Protein 1Y08 (pdb70)

CATH classification: 3.90.70.10

Radius of gyration: 18.35 Å; Cα contacts (8 Å, |Δi|>4): 628; chains: 1; bounding box: 38×42×57 Å

InterPro domains:
  IPR015117 Ig protease IdeS [PF09028] (48-335)
  IPR038765 Papain-like cysteine peptidase superfamily [SSF54001] (49-337)

Sequence (286 aa):
TSVWTKGVTPPANFTQGEDVFHAPYVANQGWYDITKTFNGKDDLLSGAATAGNMLHWWFDQNKDQIKRYLEEHPEKQKINFNGEQMFDVKEAIDTKNHQLDSKLFEYFKEKAFPYLKHLGVFPDHVIDMFINGYRLSLTNHGPTPVKEGSKDPRGGIFDAVFTRGDQSKLLTSRHDFKEKNLKEISDLIKKELTEGKALGLSHTYRINHVINLWGADFDSNGNLKAIYVTDSDSNASIGMKKYFVGVNSAGKVAISAKEIKEDNIGAQVLGLFTLSTGQDSWNQTN

Secondary structure (DSSP, 8-state):
-EEE-TT-PPPS--EE-SS-EEE---TTSS---------SSSTT-HHHHHHHHHHHHHHHHTHHHHHHHHHH-GGGSEEEETTEEEEEHHHHHHTTT-TTT-HHHHHIIIIISTT-------HHHHHHHHHH-----TT--SPPP-S--PPPTT--TTTTTS-SS-GGG--EEEEE-TT--HHHHHHHHHHHHHTT-EEEEEE-----EEEEEEEEEE-TTS-EEEEEEE-TTS-TTT-EEEEEEEE-TTS-EEEESS--BTTB--EEEEEEEEE---TTS--TT-

Foldseek 3Di:
DKFFFPQAADAPQWDQDPFFTFHADDPPRLWAFAADPPPLQCVAAQQQSQLLRQVLSLCVLCVPLVVVLCVVVVVLQFQADPNHTLAGVVQQNVQSRDRYPRRSVVSVRPPNRGPCVVQYDHNLLNNCCAAAQQARDSPDPDHRDQCADDGNSSHRSNNVFLYGNDPLSRFKDKFWPVVPAQQVVLVVVNVQRVVNKWKKWWWFPNGIGIWTFGMFDADPVSGTQWTWIHTNHDDSRGHIGIWGWDQEPVRATAIGSDDHYPVHPHIHITMMMIGHNCVVRSDPVD

B-factor: mean 20.45, std 8.89, range [7.68, 55.17]

Structure (mmCIF, N/CA/C/O backbone):
data_1Y08
#
_entry.id   1Y08
#
_cell.length_a   63.371
_cell.length_b   86.829
_cell.length_c   57.664
_cell.angle_alpha   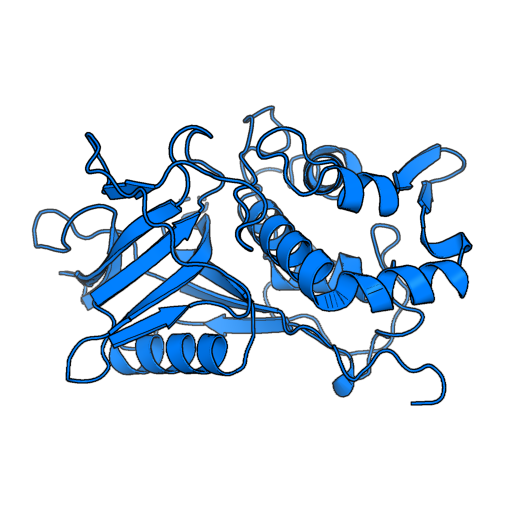90.00
_cell.angle_beta   90.00
_cell.angle_gamma   90.00
#
_symmetry.space_group_name_H-M   'P 21 21 2'
#
loop_
_entity.id
_entity.type
_entity.pdbx_description
1 polymer 'hypothetical protein SPy0861'
2 non-polymer 'SULFATE ION'
3 water water
#
loop_
_atom_site.group_PDB
_atom_site.id
_atom_site.type_symbol
_atom_site.label_atom_id
_atom_site.label_alt_id
_atom_site.label_comp_id
_atom_site.label_asym_id
_atom_site.label_entity_id
_atom_site.label_seq_id
_atom_site.pdbx_PDB_ins_code
_atom_site.Cartn_x
_atom_site.Cartn_y
_atom_site.Cartn_z
_atom_site.occupancy
_atom_site.B_iso_or_equiv
_atom_site.auth_seq_id
_atom_site.auth_comp_id
_atom_site.auth_asym_id
_atom_site.auth_atom_id
_atom_site.pdbx_PDB_model_num
ATOM 1 N N . THR A 1 33 ? 9.227 38.357 35.073 1.00 30.82 49 THR A N 1
ATOM 2 C CA . THR A 1 33 ? 9.165 37.918 36.496 1.00 28.64 49 THR A CA 1
ATOM 3 C C . THR A 1 33 ? 10.292 36.934 36.781 1.00 29.37 49 THR A C 1
ATOM 4 O O . THR A 1 33 ? 10.710 36.183 35.900 1.00 28.90 49 THR A O 1
ATOM 8 N N . SER A 1 34 ? 10.771 36.922 38.084 1.00 28.75 50 SER A N 1
ATOM 9 C CA . SER A 1 34 ? 11.873 36.040 38.447 1.00 27.44 50 SER A CA 1
ATOM 10 C C . SER A 1 34 ? 11.579 35.384 39.768 1.00 25.93 50 SER A C 1
ATOM 11 O O . SER A 1 34 ? 10.930 35.971 40.630 1.00 27.06 50 SER A O 1
ATOM 14 N N . VAL A 1 35 ? 12.041 34.151 39.923 1.00 22.88 51 VAL A N 1
ATOM 15 C CA . VAL A 1 35 ? 11.835 33.429 41.162 1.00 19.94 51 VAL A CA 1
ATOM 16 C C . VAL A 1 35 ? 13.157 32.750 41.470 1.00 19.62 51 VAL A C 1
ATOM 17 O O . VAL A 1 35 ? 13.742 32.099 40.607 1.00 16.64 51 VAL A O 1
ATOM 21 N N . TRP A 1 36 ? 13.632 32.921 42.695 1.00 17.47 52 TRP A N 1
ATOM 22 C CA . TRP A 1 36 ? 14.892 32.328 43.100 1.00 16.59 52 TRP A CA 1
ATOM 23 C C . TRP A 1 36 ? 14.718 31.397 44.287 1.00 16.79 52 TRP A C 1
ATOM 24 O O . TRP A 1 36 ? 13.819 31.573 45.110 1.00 15.58 52 TRP A O 1
ATOM 35 N N . THR A 1 37 ? 15.580 30.395 44.357 1.00 14.41 53 THR A N 1
ATOM 36 C CA . THR A 1 37 ? 15.540 29.427 45.441 1.00 14.80 53 THR A CA 1
ATOM 37 C C . THR A 1 37 ? 15.622 30.148 46.781 1.00 15.06 53 THR A C 1
ATOM 38 O O . THR A 1 37 ? 16.335 31.137 46.925 1.00 15.02 53 THR A O 1
ATOM 42 N N . LYS A 1 38 ? 14.880 29.638 47.751 1.00 15.81 54 LYS A N 1
ATOM 43 C CA . LYS A 1 38 ? 14.866 30.186 49.099 1.00 17.92 54 LYS A CA 1
ATOM 44 C C . LYS A 1 38 ? 16.295 30.342 49.633 1.00 18.09 54 LYS A C 1
ATOM 45 O O . LYS A 1 38 ? 17.100 29.412 49.560 1.00 15.67 54 LYS A O 1
ATOM 51 N N . GLY A 1 39 ? 16.603 31.525 50.158 1.00 16.80 55 GLY A N 1
ATOM 52 C CA . GLY A 1 39 ? 17.916 31.761 50.726 1.00 18.56 55 GLY A CA 1
ATOM 53 C C . GLY A 1 39 ? 19.043 31.965 49.739 1.00 17.57 55 GLY A C 1
ATOM 54 O O . GLY A 1 39 ? 20.216 31.996 50.117 1.00 17.65 55 GLY A O 1
ATOM 55 N N . VAL A 1 40 ? 18.708 32.096 48.466 1.00 16.59 56 VAL A N 1
ATOM 56 C CA . VAL A 1 40 ? 19.744 32.293 47.478 1.00 15.76 56 VAL A CA 1
ATOM 57 C C . VAL A 1 40 ? 19.708 33.719 46.957 1.00 17.03 56 VAL A C 1
ATOM 58 O O . VAL A 1 40 ? 18.684 34.184 46.467 1.00 18.51 56 VAL A O 1
ATOM 62 N N . THR A 1 41 ? 20.829 34.409 47.063 1.00 1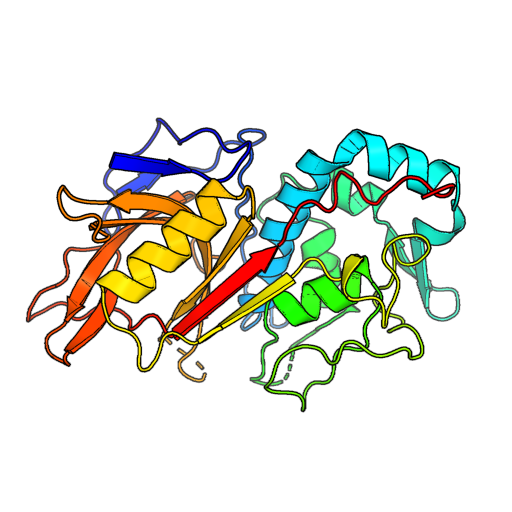9.06 57 THR A N 1
ATOM 63 C CA . THR A 1 41 ? 20.919 35.775 46.563 1.00 20.71 57 THR A CA 1
ATOM 64 C C . THR A 1 41 ? 21.241 35.729 45.069 1.00 20.56 57 THR A C 1
ATOM 65 O O . THR A 1 41 ? 22.178 35.049 44.649 1.00 22.67 57 THR A O 1
ATOM 69 N N . PRO A 1 42 ? 20.459 36.435 44.243 1.00 20.76 58 PRO A N 1
ATOM 70 C CA . PRO A 1 42 ? 20.738 36.428 42.810 1.00 20.29 58 PRO A CA 1
ATOM 71 C C . PRO A 1 42 ? 22.115 37.028 42.556 1.00 20.47 58 PRO A C 1
ATOM 72 O O . PRO A 1 42 ? 22.455 38.065 43.116 1.00 18.35 58 PRO A O 1
ATOM 76 N N . PRO A 1 43 ? 22.947 36.370 41.734 1.00 20.31 59 PRO A N 1
ATOM 77 C CA . PRO A 1 43 ? 24.259 36.978 41.509 1.00 21.50 59 PRO A CA 1
ATOM 78 C C . PRO A 1 43 ? 24.101 38.333 40.811 1.00 23.67 59 PRO A C 1
ATOM 79 O O . PRO A 1 43 ? 23.150 38.552 40.043 1.00 22.75 59 PRO A O 1
ATOM 83 N N . ALA A 1 44 ? 25.026 39.242 41.100 1.00 24.64 60 ALA A N 1
ATOM 84 C CA . ALA A 1 44 ? 25.004 40.570 40.508 1.00 26.43 60 ALA A CA 1
ATOM 85 C C . ALA A 1 44 ? 26.254 40.781 39.665 1.00 26.34 60 ALA A C 1
ATOM 86 O O . ALA A 1 44 ? 26.500 41.884 39.180 1.00 27.35 60 ALA A O 1
ATOM 88 N N . ASN A 1 45 ? 27.044 39.727 39.488 1.00 24.47 61 ASN A N 1
ATOM 89 C CA . ASN A 1 45 ? 28.272 39.846 38.717 1.00 24.50 61 ASN A CA 1
ATOM 90 C C . ASN A 1 45 ? 28.243 39.071 37.404 1.00 22.74 61 ASN A C 1
ATOM 91 O O . ASN A 1 45 ? 29.243 38.494 37.006 1.00 23.33 61 ASN A O 1
ATOM 96 N N . PHE A 1 46 ? 27.100 39.064 36.723 1.00 23.40 62 PHE A N 1
ATOM 97 C CA . PHE A 1 46 ? 27.013 38.358 35.448 1.00 22.67 62 PHE A CA 1
ATOM 98 C C . PHE A 1 46 ? 27.774 39.104 34.365 1.00 23.63 62 PHE A C 1
ATOM 99 O O . PHE A 1 46 ? 27.793 40.331 34.337 1.00 23.62 62 PHE A O 1
ATOM 107 N N . THR A 1 47 ? 28.384 38.349 33.467 1.00 22.97 63 THR A N 1
ATOM 108 C CA . THR A 1 47 ? 29.130 38.917 32.365 1.00 24.43 63 THR A CA 1
ATOM 109 C C . THR A 1 47 ? 28.999 37.971 31.180 1.00 24.77 63 THR A C 1
ATOM 110 O O . THR A 1 47 ? 28.822 36.759 31.350 1.00 22.70 63 THR A O 1
ATOM 114 N N . GLN A 1 48 ? 29.056 38.523 29.975 1.00 25.24 64 GLN A N 1
ATOM 115 C CA . GLN A 1 48 ? 28.944 37.699 28.786 1.00 26.64 64 GLN A CA 1
ATOM 116 C C . GLN A 1 48 ? 30.303 37.127 28.405 1.00 28.44 64 GLN A C 1
ATOM 117 O O . GLN A 1 48 ? 31.232 37.862 28.074 1.00 27.36 64 GLN A O 1
ATOM 123 N N . GLY A 1 49 ? 30.417 35.806 28.479 1.00 29.97 65 GLY A N 1
ATOM 124 C CA . GLY A 1 49 ? 31.664 35.161 28.118 1.00 31.93 65 GLY A CA 1
ATOM 125 C C . GLY A 1 49 ? 31.649 34.793 26.648 1.00 32.55 65 GLY A C 1
ATOM 126 O O . GLY A 1 49 ? 30.814 35.271 25.885 1.00 33.06 65 GLY A O 1
ATOM 127 N N . GLU A 1 50 ? 32.579 33.942 26.244 1.00 34.21 66 GLU A N 1
ATOM 128 C CA . GLU A 1 50 ? 32.649 33.520 24.858 1.00 34.54 66 GLU A CA 1
ATOM 129 C C . GLU A 1 50 ? 31.504 32.574 24.521 1.00 32.99 66 GLU A C 1
ATOM 130 O O . GLU A 1 50 ? 30.939 32.643 23.431 1.00 33.10 66 GLU A O 1
ATOM 136 N N . ASP A 1 51 ? 31.149 31.702 25.461 1.00 30.52 67 ASP A N 1
ATOM 137 C CA . ASP A 1 51 ? 30.074 30.746 25.219 1.00 27.96 67 ASP A CA 1
ATOM 138 C C . ASP A 1 51 ? 28.820 30.950 26.059 1.00 23.85 67 ASP A C 1
ATOM 139 O O . ASP A 1 51 ? 27.750 30.483 25.681 1.00 22.85 67 ASP A O 1
ATOM 144 N N . VAL A 1 52 ? 28.937 31.640 27.187 1.00 20.91 68 VAL A N 1
ATOM 145 C CA . VAL A 1 52 ? 27.777 31.793 28.059 1.00 20.37 68 VAL A CA 1
ATOM 146 C C . VAL A 1 52 ? 27.783 33.068 28.908 1.00 19.91 68 VAL A C 1
ATOM 147 O O . VAL A 1 52 ? 28.835 33.658 29.164 1.00 20.62 68 VAL A O 1
ATOM 151 N N . PHE A 1 53 ? 26.591 33.507 29.297 1.00 19.43 69 PHE A N 1
ATOM 152 C CA . PHE A 1 53 ? 26.415 34.678 30.157 1.00 18.63 69 PHE A CA 1
ATOM 153 C C . PHE A 1 53 ? 26.513 34.003 31.525 1.00 18.46 69 PHE A C 1
ATOM 154 O O . PHE A 1 53 ? 25.700 33.130 31.841 1.00 17.74 69 PHE A O 1
ATOM 162 N N . HIS A 1 54 ? 27.498 34.389 32.329 1.00 17.28 70 HIS A N 1
ATOM 163 C CA . HIS A 1 54 ? 27.712 33.715 33.609 1.00 17.23 70 HIS A CA 1
ATOM 164 C C . HIS A 1 54 ? 28.206 34.625 34.730 1.00 17.90 70 HIS A C 1
ATOM 165 O O . HIS A 1 54 ? 28.746 35.703 34.477 1.00 17.51 70 HIS A O 1
ATOM 172 N N . ALA A 1 55 ? 28.034 34.162 35.967 1.00 16.73 71 ALA A N 1
ATOM 173 C CA . ALA A 1 55 ? 28.443 34.923 37.143 1.00 16.83 71 ALA A CA 1
ATOM 174 C C . ALA A 1 55 ? 29.406 34.103 37.997 1.00 17.43 71 ALA A C 1
ATOM 175 O O . ALA A 1 55 ? 29.004 33.130 38.636 1.00 16.70 71 ALA A O 1
ATOM 177 N N . PRO A 1 56 ? 30.695 34.478 38.005 1.00 18.11 72 PRO A N 1
ATOM 178 C CA . PRO A 1 56 ? 31.707 33.770 38.787 1.00 16.57 72 PRO A CA 1
ATOM 179 C C . PRO A 1 56 ? 31.230 33.484 40.202 1.00 17.59 72 PRO A C 1
ATOM 180 O O . PRO A 1 56 ? 30.567 34.305 40.847 1.00 14.43 72 PRO A O 1
ATOM 184 N N . TYR A 1 57 ? 31.567 32.295 40.674 1.00 16.13 73 TYR A N 1
ATOM 185 C CA . TYR A 1 57 ? 31.171 31.876 41.995 1.00 15.46 73 TYR A CA 1
ATOM 186 C C . TYR A 1 57 ? 31.647 32.775 43.126 1.00 15.48 73 TYR A C 1
ATOM 187 O O . TYR A 1 57 ? 32.806 33.164 43.171 1.00 14.52 73 TYR A O 1
ATOM 196 N N . VAL A 1 58 ? 30.736 33.088 44.040 1.00 16.34 74 VAL A N 1
ATOM 197 C CA . VAL A 1 58 ? 31.043 33.869 45.233 1.00 19.48 74 VAL A CA 1
ATOM 198 C C . VAL A 1 58 ? 30.401 33.103 46.387 1.00 17.93 74 VAL A C 1
ATOM 199 O O . VAL A 1 58 ? 29.195 32.876 46.394 1.00 19.07 74 VAL A O 1
ATOM 203 N N . ALA A 1 59 ? 31.215 32.696 47.354 1.00 18.39 75 ALA A N 1
ATOM 204 C CA . ALA A 1 59 ? 30.717 31.919 48.481 1.00 18.16 75 ALA A CA 1
ATOM 205 C C . ALA A 1 59 ? 29.787 32.670 49.429 1.00 17.96 75 ALA A C 1
ATOM 206 O O . ALA A 1 59 ? 29.799 33.903 49.503 1.00 17.50 75 ALA A O 1
ATOM 208 N N . ASN A 1 60 ? 28.977 31.899 50.147 1.00 15.55 76 ASN A N 1
ATOM 209 C CA . ASN A 1 60 ? 28.035 32.408 51.131 1.00 17.82 76 ASN A CA 1
ATOM 210 C C . ASN A 1 60 ? 26.885 33.241 50.577 1.00 18.79 76 ASN A C 1
ATOM 211 O O . ASN A 1 60 ? 26.331 34.092 51.274 1.00 18.33 76 ASN A O 1
ATOM 216 N N . GLN A 1 61 ? 26.518 32.979 49.326 1.00 17.05 77 GLN A N 1
ATOM 217 C CA . GLN A 1 61 ? 25.401 33.673 48.695 1.00 18.30 77 GLN A CA 1
ATOM 218 C C . GLN A 1 61 ? 24.195 32.729 48.627 1.00 15.81 77 GLN A C 1
ATOM 219 O O . GLN A 1 61 ? 23.159 33.059 48.044 1.00 16.82 77 GLN A O 1
ATOM 225 N N . GLY A 1 62 ? 24.346 31.546 49.215 1.00 15.32 78 GLY A N 1
ATOM 226 C CA . GLY A 1 62 ? 23.260 30.574 49.243 1.00 12.69 78 GLY A CA 1
ATOM 227 C C . GLY A 1 62 ? 23.308 29.467 48.201 1.00 12.41 78 GLY A C 1
ATOM 228 O O . GLY A 1 62 ? 22.626 28.439 48.343 1.00 11.08 78 GLY A O 1
ATOM 229 N N . TRP A 1 63 ? 24.097 29.664 47.154 1.00 11.62 79 TRP A N 1
ATOM 230 C CA . TRP A 1 63 ? 24.189 28.670 46.096 1.00 11.77 79 TRP A CA 1
ATOM 231 C C . TRP A 1 63 ? 25.546 28.007 46.064 1.00 12.61 79 TRP A C 1
ATOM 232 O O . TRP A 1 63 ? 26.521 28.545 46.601 1.00 11.94 79 TRP A O 1
ATOM 243 N N . TYR A 1 64 ? 25.606 26.850 45.406 1.00 9.61 80 TYR A N 1
ATOM 244 C CA . TYR A 1 64 ? 26.825 26.069 45.364 1.00 10.22 80 TYR A CA 1
ATOM 245 C C . TYR A 1 64 ? 27.200 25.595 43.970 1.00 9.41 80 TYR A C 1
ATOM 246 O O . TYR A 1 64 ? 26.342 25.450 43.106 1.00 8.42 80 TYR A O 1
ATOM 255 N N . ASP A 1 65 ? 28.489 25.331 43.770 1.00 10.63 81 ASP A N 1
ATOM 256 C CA . ASP A 1 65 ? 28.986 24.946 42.453 1.00 11.09 81 ASP A CA 1
ATOM 257 C C . ASP A 1 65 ? 30.038 23.833 42.475 1.00 11.19 81 ASP A C 1
ATOM 258 O O . ASP A 1 65 ? 31.141 24.010 41.954 1.00 11.29 81 ASP A O 1
ATOM 263 N N . ILE A 1 66 ? 29.698 22.701 43.092 1.00 8.59 82 ILE A N 1
ATOM 264 C CA . ILE A 1 66 ? 30.597 21.548 43.115 1.00 9.72 82 ILE A CA 1
ATOM 265 C C . ILE A 1 66 ? 31.042 21.328 41.664 1.00 9.29 82 ILE A C 1
ATOM 266 O O . ILE A 1 66 ? 30.227 21.339 40.728 1.00 10.54 82 ILE A O 1
ATOM 271 N N . THR A 1 67 ? 32.341 21.137 41.498 1.00 10.48 83 THR A N 1
ATOM 272 C CA . THR A 1 67 ? 32.964 20.986 40.185 1.00 10.98 83 THR A CA 1
ATOM 273 C C . THR A 1 67 ? 33.785 19.702 40.065 1.00 11.76 83 THR A C 1
ATOM 274 O O . THR A 1 67 ? 34.648 19.415 40.904 1.00 10.54 83 THR A O 1
ATOM 278 N N . LYS A 1 68 ? 33.513 18.921 39.025 1.00 11.35 84 LY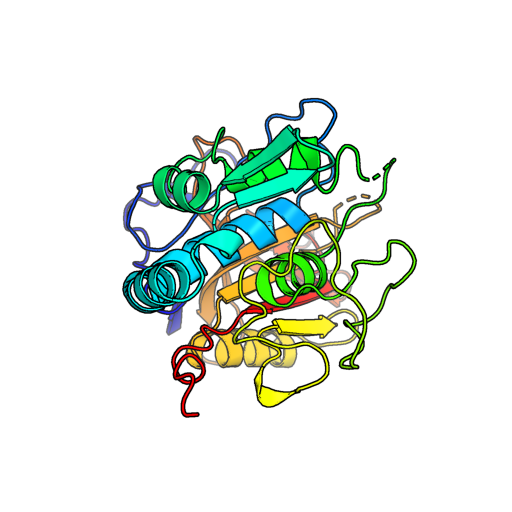S A N 1
ATOM 279 C CA . LYS A 1 68 ? 34.242 17.679 38.809 1.00 11.62 84 LYS A CA 1
ATOM 280 C C . LYS A 1 68 ? 35.708 17.928 38.488 1.00 13.85 84 LYS A C 1
ATOM 281 O O . LYS A 1 68 ? 36.059 18.966 37.925 1.00 12.08 84 LYS A O 1
ATOM 287 N N . THR A 1 69 ? 36.564 16.966 38.824 1.00 12.09 85 THR A N 1
ATOM 288 C CA . THR A 1 69 ? 37.978 17.088 38.478 1.00 13.01 85 THR A CA 1
ATOM 289 C C . THR A 1 69 ? 38.284 16.025 37.418 1.00 15.12 85 THR A C 1
ATOM 290 O O . THR A 1 69 ? 39.416 15.915 36.940 1.00 13.47 85 THR A O 1
ATOM 294 N N . PHE A 1 70 ? 37.259 15.257 37.047 1.00 14.13 86 PHE A N 1
ATOM 295 C CA . PHE A 1 70 ? 37.405 14.187 36.056 1.00 15.69 86 PHE A CA 1
ATOM 296 C C . PHE A 1 70 ? 38.617 13.324 36.400 1.00 15.93 86 PHE A C 1
ATOM 297 O O . PHE A 1 70 ? 39.508 13.108 35.576 1.00 14.25 86 PHE A O 1
ATOM 305 N N . ASN A 1 71 ? 38.623 12.836 37.636 1.00 15.76 87 ASN A N 1
ATOM 306 C CA . ASN A 1 71 ? 39.710 12.021 38.159 1.00 16.97 87 ASN A CA 1
ATOM 307 C C . ASN A 1 71 ? 39.470 10.536 37.978 1.00 16.49 87 ASN A C 1
ATOM 308 O O . ASN A 1 71 ? 40.106 9.714 38.641 1.00 15.47 87 ASN A O 1
ATOM 313 N N . GLY A 1 72 ? 38.560 10.196 37.070 1.00 17.22 88 GLY A N 1
ATOM 314 C CA . GLY A 1 72 ? 38.259 8.798 36.820 1.00 18.19 88 GLY A CA 1
ATOM 315 C C . GLY A 1 72 ? 37.078 8.319 37.649 1.00 19.07 88 GLY A C 1
ATOM 316 O O . GLY A 1 72 ? 36.318 7.450 37.221 1.00 20.86 88 GLY A O 1
ATOM 317 N N . LYS A 1 73 ? 36.916 8.878 38.843 1.00 17.30 89 LYS A N 1
ATOM 318 C CA . LYS A 1 73 ? 35.808 8.474 39.704 1.00 15.75 89 LYS A CA 1
ATOM 319 C C . LYS A 1 73 ? 34.573 9.385 39.603 1.00 13.95 89 LYS A C 1
ATOM 320 O O . LYS A 1 73 ? 33.437 8.910 39.661 1.00 14.87 89 LYS A O 1
ATOM 326 N N . ASP A 1 74 ? 34.771 10.684 39.426 1.00 11.29 90 ASP A N 1
ATOM 327 C CA . ASP A 1 74 ? 33.612 11.582 39.343 1.00 12.03 90 ASP A CA 1
ATOM 328 C C . ASP A 1 74 ? 33.169 11.949 37.930 1.00 11.86 90 ASP A C 1
ATOM 329 O O . ASP A 1 74 ? 32.243 12.743 37.750 1.00 9.75 90 ASP A O 1
ATOM 334 N N . ASP A 1 75 ? 33.810 11.345 36.931 1.00 13.83 91 ASP A N 1
ATOM 335 C CA . ASP A 1 75 ? 33.530 11.666 35.533 1.00 13.41 91 ASP A CA 1
ATOM 336 C C . ASP A 1 75 ? 32.078 11.645 35.076 1.00 13.28 91 ASP A C 1
ATOM 337 O O . ASP A 1 75 ? 31.693 12.444 34.228 1.00 12.98 91 ASP A O 1
ATOM 342 N N . LEU A 1 76 ? 31.279 10.731 35.610 1.00 12.14 92 LEU A N 1
ATOM 343 C CA . LEU A 1 76 ? 29.879 10.634 35.203 1.00 11.85 92 LEU A CA 1
ATOM 344 C C . LEU A 1 76 ? 28.941 10.875 36.386 1.00 12.84 92 LEU A C 1
ATOM 345 O O . LEU A 1 76 ? 27.782 10.449 36.362 1.00 14.52 92 LEU A O 1
ATOM 350 N N . LEU A 1 77 ? 29.432 11.571 37.412 1.00 11.53 93 LEU A N 1
ATOM 351 C CA . LEU A 1 77 ? 28.629 11.810 38.611 1.00 12.34 93 LEU A CA 1
ATOM 352 C C . LEU A 1 77 ? 27.909 13.161 38.710 1.00 12.04 93 LEU A C 1
ATOM 353 O O . LEU A 1 77 ? 27.804 13.736 39.811 1.00 11.76 93 LEU A O 1
ATOM 358 N N . SER A 1 78 ? 27.390 13.675 37.598 1.00 10.41 94 SER A N 1
ATOM 359 C CA . SER A 1 78 ? 26.702 14.958 37.689 1.00 11.18 94 SER A CA 1
ATOM 360 C C . SER A 1 78 ? 25.495 14.831 38.636 1.00 10.87 94 SER A C 1
ATOM 361 O O . SER A 1 78 ? 25.122 15.793 39.307 1.00 10.82 94 SER A O 1
ATOM 364 N N . GLY A 1 79 ? 24.889 13.647 38.691 1.00 11.21 95 GLY A N 1
ATOM 365 C CA . GLY A 1 79 ? 23.740 13.458 39.568 1.00 12.43 95 GLY A CA 1
ATOM 366 C C . GLY A 1 79 ? 24.123 13.656 41.033 1.00 12.52 95 GLY A C 1
ATOM 367 O O . GLY A 1 79 ? 23.422 14.321 41.809 1.00 9.73 95 GLY A O 1
ATOM 368 N N . ALA A 1 80 ? 25.255 13.069 41.406 1.00 12.13 96 ALA A N 1
ATOM 369 C CA . ALA A 1 80 ? 25.767 13.174 42.763 1.00 11.59 96 ALA A CA 1
ATOM 370 C C . ALA A 1 80 ? 26.279 14.583 43.054 1.00 10.97 96 ALA A C 1
ATOM 371 O O . ALA A 1 80 ? 26.179 15.051 44.186 1.00 12.05 96 ALA A O 1
ATOM 373 N N . ALA A 1 81 ? 26.836 15.263 42.048 1.00 9.67 97 ALA A N 1
ATOM 374 C CA . ALA A 1 81 ? 27.317 16.632 42.252 1.00 10.03 97 ALA A CA 1
ATOM 375 C C . ALA A 1 81 ? 26.120 17.550 42.479 1.00 10.07 97 ALA A C 1
ATOM 376 O O . ALA A 1 81 ? 26.150 18.431 43.344 1.00 8.25 97 ALA A O 1
ATOM 378 N N . THR A 1 82 ? 25.062 17.342 41.701 1.00 8.80 98 THR A N 1
ATOM 379 C CA . THR A 1 82 ? 23.860 18.153 41.853 1.00 9.23 98 THR A CA 1
ATOM 380 C C . THR A 1 82 ? 23.274 17.893 43.250 1.00 9.31 98 THR A C 1
ATOM 381 O O . THR A 1 82 ? 22.842 18.821 43.942 1.00 10.30 98 THR A O 1
ATOM 385 N N . ALA A 1 83 ? 23.251 16.628 43.659 1.00 11.15 99 ALA A N 1
ATOM 386 C CA . ALA A 1 83 ? 22.760 16.256 44.991 1.00 10.07 99 ALA A CA 1
ATOM 387 C C . ALA A 1 83 ? 23.621 16.938 46.064 1.00 10.32 99 ALA A C 1
ATOM 388 O O . ALA A 1 83 ? 23.107 17.406 47.087 1.00 8.31 99 ALA A O 1
ATOM 390 N N . GLY A 1 84 ? 24.933 16.981 45.825 1.00 10.22 100 GLY A N 1
ATOM 391 C CA . GLY A 1 84 ? 25.834 17.610 46.771 1.00 9.07 100 GLY A CA 1
ATOM 392 C C . GLY A 1 84 ? 25.507 19.088 46.935 1.00 10.34 100 GLY A C 1
ATOM 393 O O . GLY A 1 84 ? 25.503 19.600 48.054 1.00 11.36 100 GLY A O 1
ATOM 394 N N . ASN A 1 85 ? 25.249 19.778 45.82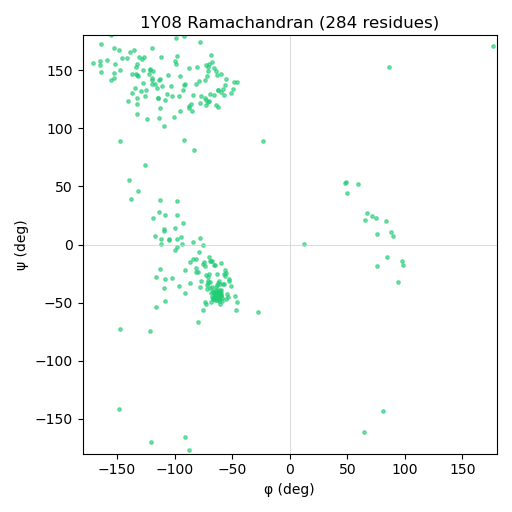5 1.00 10.78 101 ASN A N 1
ATOM 395 C CA . ASN A 1 85 ? 24.929 21.203 45.875 1.00 10.78 101 ASN A CA 1
ATOM 396 C C . ASN A 1 85 ? 23.629 21.433 46.624 1.00 10.96 101 ASN A C 1
ATOM 397 O O . ASN A 1 85 ? 23.504 22.393 47.389 1.00 10.93 101 ASN A O 1
ATOM 402 N N . MET A 1 86 ? 22.661 20.550 46.407 1.00 9.63 102 MET A N 1
ATOM 403 C CA . MET A 1 86 ? 21.381 20.665 47.088 1.00 11.58 102 MET A CA 1
ATOM 404 C C . MET A 1 86 ? 21.584 20.431 48.576 1.00 11.40 102 MET A C 1
ATOM 405 O O . MET A 1 86 ? 20.997 21.130 49.411 1.00 10.76 102 MET A O 1
ATOM 410 N N . LEU A 1 87 ? 22.438 19.471 48.921 1.00 9.97 103 LEU A N 1
ATOM 411 C CA . LEU A 1 87 ? 22.691 19.195 50.341 1.00 9.65 103 LEU A CA 1
ATOM 412 C C . LEU A 1 87 ? 23.450 20.328 51.016 1.00 9.89 103 LEU A C 1
ATOM 413 O O . LEU A 1 87 ? 23.265 20.572 52.206 1.00 10.92 103 LEU A O 1
ATOM 418 N N . HIS A 1 88 ? 24.325 21.008 50.275 1.00 10.30 104 HIS A N 1
ATOM 419 C CA . HIS A 1 88 ? 25.049 22.141 50.855 1.00 11.23 104 HIS A CA 1
ATOM 420 C C . HIS A 1 88 ? 24.041 23.253 51.190 1.00 11.25 104 HIS A C 1
ATOM 421 O O . HIS A 1 88 ? 24.110 23.881 52.252 1.00 11.72 104 HIS A O 1
ATOM 428 N N . TRP A 1 89 ? 23.106 23.499 50.279 1.00 11.11 105 TRP A N 1
ATOM 429 C CA . TRP A 1 89 ? 22.042 24.486 50.509 1.00 11.88 105 TRP A CA 1
ATOM 430 C C . TRP A 1 89 ? 21.243 24.028 51.752 1.00 12.46 105 TRP A C 1
ATOM 431 O O . TRP A 1 89 ? 20.890 24.832 52.632 1.00 14.13 105 TRP A O 1
ATOM 442 N N . TRP A 1 90 ? 20.978 22.728 51.823 1.00 12.77 106 TRP A N 1
ATOM 443 C CA . TRP A 1 90 ? 20.220 22.134 52.931 1.00 12.67 106 TRP A CA 1
ATOM 444 C C . TRP A 1 90 ? 20.973 22.351 54.261 1.00 13.02 106 TRP A C 1
ATOM 445 O O . TRP A 1 90 ? 20.352 22.630 55.305 1.00 13.78 106 TRP A O 1
ATOM 456 N N . PHE A 1 91 ? 22.303 22.230 54.223 1.00 12.16 107 PHE A N 1
ATOM 457 C CA . PHE A 1 91 ? 23.126 22.434 55.432 1.00 13.37 107 PHE A CA 1
ATOM 458 C C . PHE A 1 91 ? 22.904 23.860 55.948 1.00 14.05 107 PHE A C 1
ATOM 459 O O . PHE A 1 91 ? 22.848 24.083 57.161 1.00 13.09 107 PHE A O 1
ATOM 467 N N . ASP A 1 92 ? 22.805 24.814 55.021 1.00 12.99 108 ASP A N 1
ATOM 468 C CA . ASP A 1 92 ? 22.574 26.229 55.369 1.00 14.38 108 ASP A CA 1
ATOM 469 C C . ASP A 1 92 ? 21.184 26.429 55.953 1.00 13.90 108 ASP A C 1
ATOM 470 O O . ASP A 1 92 ? 21.023 27.131 56.948 1.00 12.88 108 ASP A O 1
ATOM 475 N N . GLN A 1 93 ? 20.181 25.826 55.319 1.00 12.07 109 GLN A N 1
ATOM 476 C CA . GLN A 1 93 ? 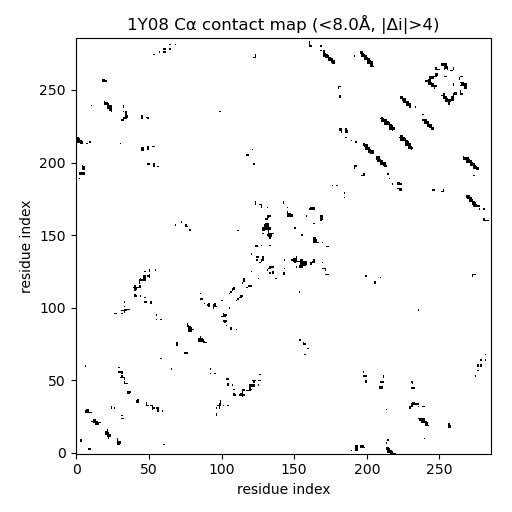18.803 25.968 55.778 1.00 14.97 109 GLN A CA 1
ATOM 477 C C . GLN A 1 93 ? 18.594 25.391 57.178 1.00 15.75 109 GLN A C 1
ATOM 478 O O . GLN A 1 93 ? 17.818 25.930 57.968 1.00 15.66 109 GLN A O 1
ATOM 484 N N . ASN A 1 94 ? 19.300 24.308 57.491 1.00 12.94 110 ASN A N 1
ATOM 485 C CA . ASN A 1 94 ? 19.140 23.656 58.782 1.00 15.28 110 ASN A CA 1
ATOM 486 C C . ASN A 1 94 ? 20.356 23.735 59.688 1.00 15.11 110 ASN A C 1
ATOM 487 O O . ASN A 1 94 ? 20.559 22.859 60.512 1.00 16.65 110 ASN A O 1
ATOM 492 N N . LYS A 1 95 ? 21.158 24.778 59.535 1.00 15.49 111 LYS A N 1
ATOM 493 C CA . LYS A 1 95 ? 22.366 24.906 60.337 1.00 15.80 111 LYS A CA 1
ATOM 494 C C . LYS A 1 95 ? 22.154 24.642 61.832 1.00 15.83 111 LYS A C 1
ATOM 495 O O . LYS A 1 95 ? 22.806 23.764 62.422 1.00 13.74 111 LYS A O 1
ATOM 501 N N . ASP A 1 96 ? 21.236 25.373 62.456 1.00 16.19 112 ASP A N 1
ATOM 502 C CA . ASP A 1 96 ? 21.034 25.173 63.893 1.00 17.56 112 ASP A CA 1
ATOM 503 C C . ASP A 1 96 ? 20.459 23.814 64.256 1.00 15.24 112 ASP A C 1
ATOM 504 O O . ASP A 1 96 ? 20.873 23.206 65.241 1.00 14.52 112 ASP A O 1
ATOM 509 N N . GLN A 1 97 ? 19.502 23.336 63.471 1.00 16.25 113 GLN A N 1
ATOM 510 C CA . GLN A 1 97 ? 18.887 22.040 63.747 1.00 16.46 113 GLN A CA 1
ATOM 511 C C . GLN A 1 97 ? 19.913 20.915 63.646 1.00 17.48 113 GLN A C 1
ATOM 512 O O . GLN A 1 97 ? 19.902 19.983 64.453 1.00 17.57 113 GLN A O 1
ATOM 518 N N . ILE A 1 98 ? 20.793 20.995 62.652 1.00 15.76 114 ILE A N 1
ATOM 519 C CA . ILE A 1 98 ? 21.815 19.966 62.492 1.00 14.17 114 ILE A CA 1
ATOM 520 C C . ILE A 1 98 ? 22.729 19.955 63.712 1.00 16.02 114 ILE A C 1
ATOM 521 O O . ILE A 1 98 ? 23.056 18.899 64.258 1.00 13.81 114 ILE A O 1
ATOM 526 N N . LYS A 1 99 ? 23.133 21.143 64.137 1.00 17.38 115 LYS A N 1
ATOM 527 C CA . LYS A 1 99 ? 23.995 21.273 65.297 1.00 20.30 115 LYS A CA 1
ATOM 528 C C . LYS A 1 99 ? 23.341 20.574 66.501 1.00 19.29 115 LYS A C 1
ATOM 529 O O . LYS A 1 99 ? 23.997 19.812 67.213 1.00 20.05 115 LYS A O 1
ATOM 535 N N . ARG A 1 100 ? 22.052 20.830 66.717 1.00 18.59 116 ARG A N 1
ATOM 536 C CA . ARG A 1 100 ? 21.314 20.229 67.834 1.00 18.71 116 ARG A CA 1
ATOM 537 C C . ARG A 1 100 ? 21.199 18.719 67.675 1.00 17.91 116 ARG A C 1
ATOM 538 O O . ARG A 1 100 ? 21.348 17.957 68.636 1.00 18.51 116 ARG A O 1
ATOM 546 N N . TYR A 1 101 ? 20.931 18.284 66.451 1.00 16.27 117 TYR A N 1
ATOM 547 C CA . TYR A 1 101 ? 20.798 16.864 66.162 1.00 16.69 117 TYR A CA 1
ATOM 548 C C . TYR A 1 101 ? 22.094 16.110 66.477 1.00 16.68 117 TYR A C 1
ATOM 549 O O . TYR A 1 101 ? 22.077 15.015 67.059 1.00 17.28 117 TYR A O 1
ATOM 558 N N . LEU A 1 102 ? 23.224 16.689 66.098 1.00 17.21 118 LEU A N 1
ATOM 559 C C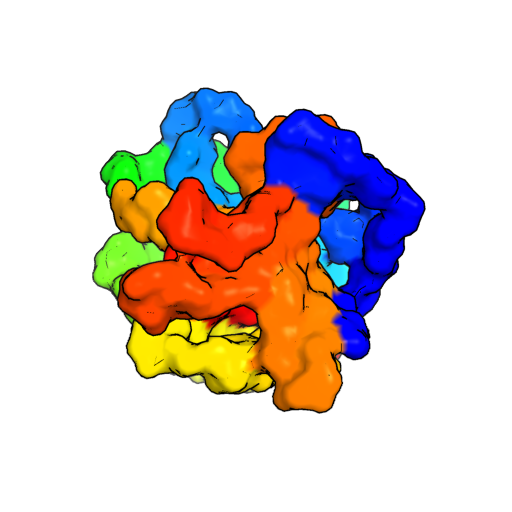A . LEU A 1 102 ? 24.487 16.023 66.353 1.00 20.14 118 LEU A CA 1
ATOM 560 C C . LEU A 1 102 ? 24.819 16.025 67.845 1.00 22.29 118 LEU A C 1
ATOM 561 O O . LEU A 1 102 ? 25.540 15.152 68.305 1.00 22.87 118 LEU A O 1
ATOM 566 N N . GLU A 1 103 ? 24.285 16.995 68.592 1.00 24.04 119 GLU A N 1
ATOM 567 C CA . GLU A 1 103 ? 24.509 17.059 70.037 1.00 25.68 119 GLU A CA 1
ATOM 568 C C . GLU A 1 103 ? 23.720 15.922 70.683 1.00 25.03 119 GLU A C 1
ATOM 569 O O . GLU A 1 103 ? 24.173 15.334 71.663 1.00 25.04 119 GLU A O 1
ATOM 575 N N . GLU A 1 104 ? 22.549 15.620 70.118 1.00 24.24 120 GLU A N 1
ATOM 576 C CA . GLU A 1 104 ? 21.678 14.553 70.612 1.00 25.23 120 GLU A CA 1
ATOM 577 C C . GLU A 1 104 ? 22.179 13.178 70.168 1.00 24.01 120 GLU A C 1
ATOM 578 O O . GLU A 1 104 ? 22.073 12.207 70.911 1.00 22.41 120 GLU A O 1
ATOM 584 N N . HIS A 1 105 ? 22.717 13.099 68.954 1.00 22.46 121 HIS A N 1
ATOM 585 C CA . HIS A 1 105 ? 23.200 11.830 68.412 1.00 22.89 121 HIS A CA 1
ATOM 586 C C . HIS A 1 105 ? 24.657 11.926 67.944 1.00 22.67 121 HIS A C 1
ATOM 587 O O . HIS A 1 105 ? 24.944 11.844 66.746 1.00 21.55 121 HIS A O 1
ATOM 594 N N . PRO A 1 106 ? 25.600 12.081 68.889 1.00 22.80 122 PRO A N 1
ATOM 595 C CA . PRO A 1 106 ? 27.022 12.192 68.544 1.00 22.32 122 PRO A CA 1
ATOM 596 C C . PRO A 1 106 ? 27.562 11.079 67.655 1.00 22.45 122 PRO A C 1
ATOM 597 O O . PRO A 1 106 ? 28.458 11.312 66.843 1.00 21.49 122 PRO A O 1
ATOM 601 N N . GLU A 1 107 ? 27.013 9.878 67.794 1.00 20.38 123 GLU A N 1
ATOM 602 C CA . GLU A 1 107 ? 27.469 8.757 66.985 1.00 21.47 123 GLU A CA 1
ATOM 603 C C . GLU A 1 107 ? 27.124 8.931 65.500 1.00 20.45 123 GLU A C 1
ATOM 604 O O . GLU A 1 107 ? 27.653 8.219 64.655 1.00 21.90 123 GLU A O 1
ATOM 610 N N . LYS A 1 108 ? 26.239 9.869 65.180 1.00 17.68 124 LYS A N 1
ATOM 611 C CA . LYS A 1 108 ? 25.855 10.088 63.778 1.00 17.42 124 LYS A CA 1
ATOM 612 C C . LYS A 1 108 ? 26.815 10.996 63.001 1.00 16.71 124 LYS A C 1
ATOM 613 O O . LYS A 1 108 ? 26.758 11.068 61.773 1.00 16.70 124 LYS A O 1
ATOM 619 N N . GLN A 1 109 ? 27.712 11.673 63.704 1.00 15.90 125 GLN A N 1
ATOM 620 C CA . GLN A 1 109 ? 28.619 12.588 63.024 1.00 17.75 125 GLN A CA 1
ATOM 621 C C . GLN A 1 109 ? 29.581 11.937 62.040 1.00 16.95 125 GLN A C 1
ATOM 622 O O . GLN A 1 109 ? 29.897 12.517 61.002 1.00 14.24 125 GLN A O 1
ATOM 628 N N . LYS A 1 110 ? 30.057 10.744 62.376 1.00 16.23 126 LYS A N 1
ATOM 629 C CA . LYS A 1 110 ? 31.003 10.045 61.520 1.00 17.36 126 LYS A CA 1
ATOM 630 C C . LYS A 1 110 ? 30.464 8.711 61.032 1.00 17.35 126 LYS A C 1
ATOM 631 O O . LYS A 1 110 ? 29.661 8.063 61.704 1.00 17.29 126 LYS A O 1
ATOM 637 N N . ILE A 1 111 ? 30.902 8.329 59.838 1.00 16.13 127 ILE A N 1
ATOM 638 C CA . ILE A 1 111 ? 30.540 7.057 59.243 1.00 15.49 127 ILE A CA 1
ATOM 639 C C . ILE A 1 111 ? 31.838 6.260 59.203 1.00 14.35 127 ILE A C 1
ATOM 640 O O . ILE A 1 111 ? 32.809 6.669 58.557 1.00 14.54 127 ILE A O 1
ATOM 645 N N . ASN A 1 112 ? 31.852 5.137 59.918 1.00 14.97 128 ASN A N 1
ATOM 646 C CA . ASN A 1 112 ? 33.016 4.265 59.994 1.00 15.49 128 ASN A CA 1
ATOM 647 C C . ASN A 1 112 ? 32.717 2.901 59.354 1.00 15.26 128 ASN A C 1
ATOM 648 O O . ASN A 1 112 ? 31.670 2.313 59.599 1.00 15.74 128 ASN A O 1
ATOM 653 N N . PHE A 1 113 ? 33.634 2.407 58.533 1.00 14.08 129 PHE A N 1
ATOM 654 C CA . PHE A 1 113 ? 33.456 1.107 57.895 1.00 14.50 129 PHE A CA 1
ATOM 655 C C . PHE A 1 113 ? 34.522 0.173 58.454 1.00 13.79 129 PHE A C 1
ATOM 656 O O . PHE A 1 113 ? 35.703 0.347 58.168 1.00 13.98 129 PHE A O 1
ATOM 664 N N . ASN A 1 114 ? 34.111 -0.783 59.283 1.00 15.16 130 ASN A N 1
ATOM 665 C CA . ASN A 1 114 ? 35.049 -1.758 59.844 1.00 15.98 130 ASN A CA 1
ATOM 666 C C . ASN A 1 114 ? 36.306 -1.096 60.427 1.00 17.53 130 ASN A C 1
ATOM 667 O O . ASN A 1 114 ? 37.428 -1.468 60.079 1.00 15.91 130 ASN A O 1
ATOM 672 N N . GLY A 1 115 ? 36.112 -0.121 61.315 1.00 18.58 131 GLY A N 1
ATOM 673 C CA . GLY A 1 115 ? 37.243 0.560 61.937 1.00 19.17 131 GLY A CA 1
ATOM 674 C C . GLY A 1 115 ? 37.863 1.723 61.171 1.00 20.20 131 GLY A C 1
ATOM 675 O O . GLY A 1 115 ? 38.683 2.471 61.718 1.00 20.19 131 GLY A O 1
ATOM 676 N N . GLU A 1 116 ? 37.480 1.891 59.910 1.00 19.42 132 GLU A N 1
ATOM 677 C CA . GLU A 1 116 ? 38.033 2.961 59.095 1.00 17.42 132 GLU A CA 1
ATOM 678 C C . GLU A 1 116 ? 37.032 4.095 58.875 1.00 18.04 132 GLU A C 1
ATOM 679 O O . GLU A 1 116 ? 35.891 3.857 58.490 1.00 16.29 132 GLU A O 1
ATOM 685 N N . GLN A 1 117 ? 37.459 5.328 59.124 1.00 16.39 133 GLN A N 1
ATOM 686 C CA . GLN A 1 117 ? 36.566 6.471 58.927 1.00 17.34 133 GLN A CA 1
ATOM 687 C C . GLN A 1 117 ? 36.359 6.768 57.444 1.00 16.58 133 GLN A C 1
ATOM 688 O O . GLN A 1 117 ? 37.317 6.937 56.692 1.00 17.29 133 GLN A O 1
ATOM 694 N N . MET A 1 118 ? 35.100 6.824 57.030 1.00 15.88 134 MET A N 1
ATOM 695 C CA . MET A 1 118 ? 34.749 7.104 55.643 1.00 15.61 134 MET A CA 1
ATOM 696 C C . MET A 1 118 ? 34.273 8.547 55.428 1.00 13.86 134 MET A C 1
ATOM 697 O O . MET A 1 118 ? 34.456 9.110 54.359 1.00 13.23 134 MET A O 1
ATOM 702 N N . PHE A 1 119 ? 33.679 9.143 56.457 1.00 13.15 135 PHE A N 1
ATOM 703 C CA . PHE A 1 119 ? 33.093 10.476 56.314 1.00 12.44 135 PHE A CA 1
ATOM 704 C C . PHE A 1 119 ? 32.830 11.114 57.677 1.00 13.92 135 PHE A C 1
ATOM 705 O O . PHE A 1 119 ? 32.525 10.412 58.648 1.00 14.29 135 PHE A O 1
ATOM 713 N N . ASP A 1 120 ? 32.932 12.442 57.727 1.00 13.26 136 ASP A N 1
ATOM 714 C CA . ASP A 1 120 ? 32.676 13.225 58.942 1.00 13.76 136 ASP A CA 1
ATOM 715 C C . ASP A 1 120 ? 31.774 14.360 58.438 1.00 12.49 136 ASP A C 1
ATOM 716 O O . ASP A 1 120 ? 32.231 15.203 57.667 1.00 10.85 136 ASP A O 1
ATOM 721 N N . VAL A 1 121 ? 30.508 14.388 58.849 1.00 11.64 137 VAL A N 1
ATOM 722 C CA . VAL A 1 121 ? 29.608 15.418 58.349 1.00 13.19 137 VAL A CA 1
ATOM 723 C C . VAL A 1 121 ? 30.018 16.843 58.746 1.00 14.69 137 VAL A C 1
ATOM 724 O O . VAL A 1 121 ? 29.687 17.812 58.057 1.00 13.22 137 VAL A O 1
ATOM 728 N N . LYS A 1 122 ? 30.745 16.967 59.849 1.00 14.47 138 LYS A N 1
ATOM 729 C CA . LYS A 1 122 ? 31.221 18.260 60.302 1.00 15.68 138 LYS A CA 1
ATOM 730 C C . LYS A 1 122 ? 32.253 18.770 59.312 1.00 14.83 138 LYS A C 1
ATOM 731 O O . LYS A 1 122 ? 32.340 19.971 59.072 1.00 13.28 138 LYS A O 1
ATOM 737 N N . GLU A 1 123 ? 33.065 17.862 58.763 1.00 14.69 139 GLU A N 1
ATOM 738 C CA . GLU A 1 123 ? 34.059 18.271 57.775 1.00 14.63 139 GLU A CA 1
ATOM 739 C C . GLU A 1 123 ? 33.331 18.689 56.505 1.00 12.34 139 GLU A C 1
ATOM 740 O O . GLU A 1 123 ? 33.747 19.625 55.829 1.00 11.86 139 GLU A O 1
ATOM 746 N N . ALA A 1 124 ? 32.258 17.976 56.179 1.00 10.67 140 ALA A N 1
ATOM 747 C CA . ALA A 1 124 ? 31.467 18.304 54.993 1.00 11.34 140 ALA A CA 1
ATOM 748 C C . ALA A 1 124 ? 30.900 19.708 55.162 1.00 11.17 140 ALA A C 1
ATOM 749 O O . ALA A 1 124 ? 30.969 20.532 54.249 1.00 9.47 140 ALA A O 1
ATOM 751 N N . ILE A 1 125 ? 30.339 19.984 56.335 1.00 12.07 141 ILE A N 1
ATOM 752 C CA . ILE A 1 125 ? 29.766 21.308 56.584 1.00 11.53 141 ILE A CA 1
ATOM 753 C C . ILE A 1 125 ? 30.830 22.396 56.532 1.00 12.02 141 ILE A C 1
ATOM 754 O O . ILE A 1 125 ? 30.608 23.465 55.961 1.00 9.89 141 ILE A O 1
ATOM 759 N N . ASP A 1 126 ? 31.992 22.102 57.109 1.00 12.81 142 ASP A N 1
ATOM 760 C CA . ASP A 1 126 ? 33.117 23.029 57.152 1.00 14.44 142 ASP A CA 1
ATOM 761 C C . ASP A 1 126 ? 33.669 23.417 55.786 1.00 14.11 142 ASP A C 1
ATOM 762 O O . ASP A 1 126 ? 34.155 24.533 55.605 1.00 14.19 142 ASP A O 1
ATOM 767 N N . THR A 1 127 ? 33.614 22.486 54.838 1.00 12.45 143 THR A N 1
ATOM 768 C CA . THR A 1 127 ? 34.155 22.712 53.507 1.00 10.92 143 THR A CA 1
ATOM 769 C C . THR A 1 127 ? 33.084 22.859 52.427 1.00 12.16 143 THR A C 1
ATOM 770 O O . THR A 1 127 ? 33.400 22.842 51.243 1.00 11.28 143 THR A O 1
ATOM 774 N N . LYS A 1 128 ? 31.828 23.009 52.834 1.00 9.80 144 LYS A N 1
ATOM 775 C CA . LYS A 1 128 ? 30.730 23.118 51.880 1.00 11.49 144 LYS A CA 1
ATOM 776 C C . LYS A 1 128 ? 30.919 24.190 50.800 1.00 11.37 144 LYS A C 1
ATOM 777 O O . LYS A 1 128 ? 30.402 24.044 49.695 1.00 10.71 144 LYS A O 1
ATOM 783 N N . ASN A 1 129 ? 31.648 25.263 51.110 1.00 11.45 145 ASN A N 1
ATOM 784 C CA . ASN A 1 129 ? 31.832 26.336 50.122 1.00 12.72 145 ASN A CA 1
ATOM 785 C C . ASN A 1 129 ? 32.816 26.010 48.993 1.00 10.74 145 ASN A C 1
ATOM 786 O O . ASN A 1 129 ? 32.814 26.680 47.963 1.00 12.97 145 ASN A O 1
ATOM 791 N N . HIS A 1 130 ? 33.644 24.987 49.184 1.00 10.73 146 HIS A N 1
ATOM 792 C CA . HIS A 1 130 ? 34.668 24.604 48.204 1.00 10.51 146 HIS A CA 1
ATOM 793 C C . HIS A 1 130 ? 34.146 23.925 46.932 1.00 11.42 146 HIS A C 1
ATOM 794 O O . HIS A 1 130 ? 33.525 22.872 46.983 1.00 12.69 146 HIS A O 1
ATOM 801 N N . GLN A 1 131 ? 34.420 24.534 45.779 1.00 11.61 147 GLN A N 1
ATOM 802 C CA . GLN A 1 131 ? 33.971 23.979 44.507 1.00 10.95 147 GLN A CA 1
ATOM 803 C C . GLN A 1 131 ? 34.663 22.674 44.115 1.00 11.30 147 GLN A C 1
ATOM 804 O O . GLN A 1 131 ? 34.019 21.691 43.758 1.00 11.64 147 GLN A O 1
ATOM 810 N N . LEU A 1 132 ? 35.985 22.671 44.182 1.00 10.37 148 LEU A N 1
ATOM 811 C CA . LEU A 1 132 ? 36.754 21.515 43.739 1.00 11.44 148 LEU A CA 1
ATOM 812 C C . LEU A 1 132 ? 37.096 20.430 44.748 1.00 10.83 148 LEU A C 1
ATOM 813 O O . LEU A 1 132 ? 37.356 19.295 44.357 1.00 9.77 148 LEU A O 1
ATOM 818 N N . ASP A 1 133 ? 37.092 20.753 46.034 1.00 9.30 149 ASP A N 1
ATOM 819 C CA . ASP A 1 133 ? 37.451 19.737 47.014 1.00 10.95 149 ASP A CA 1
ATOM 820 C C . ASP A 1 133 ? 36.584 19.706 48.261 1.00 10.49 149 ASP A C 1
ATOM 821 O O . ASP A 1 133 ? 37.097 19.498 49.364 1.00 11.97 149 ASP A O 1
ATOM 826 N N . SER A 1 134 ? 35.276 19.903 48.096 1.00 9.93 150 SER A N 1
ATOM 827 C CA . SER A 1 134 ? 34.368 19.841 49.243 1.00 9.91 150 SER A CA 1
ATOM 828 C C . SER A 1 134 ? 34.451 18.403 49.759 1.00 11.52 150 SER A C 1
ATOM 829 O O . SER A 1 134 ? 34.656 17.458 48.974 1.00 11.10 150 SER A O 1
ATOM 832 N N . LYS A 1 135 ? 34.337 18.224 51.072 1.00 10.92 151 LYS A N 1
ATOM 833 C CA . LYS A 1 135 ? 34.411 16.879 51.638 1.00 11.77 151 LYS A CA 1
ATOM 834 C C . LYS A 1 135 ? 33.181 16.034 51.319 1.00 10.95 151 LYS A C 1
ATOM 835 O O . LYS A 1 135 ? 33.260 14.806 51.275 1.00 10.19 151 LYS A O 1
ATOM 841 N N . LEU A 1 136 ? 32.037 16.670 51.118 1.00 10.89 152 LEU A N 1
ATOM 842 C CA . LEU A 1 136 ? 30.853 15.889 50.758 1.00 9.11 152 LEU A CA 1
ATOM 843 C C . LEU A 1 136 ? 31.041 15.245 49.365 1.00 10.35 152 LEU A C 1
ATOM 844 O O . LEU A 1 136 ? 30.768 14.048 49.168 1.00 9.35 152 LEU A O 1
ATOM 849 N N . PHE A 1 137 ? 31.503 16.020 48.387 1.00 9.83 153 PHE A N 1
ATOM 850 C CA . PHE A 1 137 ? 31.658 15.439 47.054 1.00 9.37 153 PHE A CA 1
ATOM 851 C C . PHE A 1 137 ? 32.837 14.490 47.041 1.00 10.55 153 PHE A C 1
ATOM 852 O O . PHE A 1 137 ? 32.867 13.575 46.228 1.00 10.14 153 PHE A O 1
ATOM 860 N N . GLU A 1 138 ? 33.815 14.717 47.925 1.00 9.46 154 GLU A N 1
ATOM 861 C CA . GLU A 1 138 ? 34.970 13.820 48.018 1.00 10.73 154 GLU A CA 1
ATOM 862 C C . GLU A 1 138 ? 34.422 12.458 48.454 1.00 9.56 154 GLU A C 1
ATOM 863 O O . GLU A 1 138 ? 34.758 11.413 47.893 1.00 10.27 154 GLU A O 1
ATOM 869 N N . TYR A 1 139 ? 33.575 12.477 49.476 1.00 8.80 155 TYR A N 1
ATOM 870 C CA . TYR A 1 139 ? 32.960 11.232 49.965 1.00 9.46 155 TYR A CA 1
ATOM 871 C C . TYR A 1 139 ? 32.148 10.549 48.852 1.00 10.29 155 TYR A C 1
ATOM 872 O O . TYR A 1 139 ? 32.221 9.319 48.657 1.00 11.86 155 TYR A O 1
ATOM 881 N N . PHE A 1 140 ? 31.377 11.339 48.109 1.00 10.80 156 PHE A N 1
ATOM 882 C CA . PHE A 1 140 ? 30.556 10.780 47.037 1.00 10.70 156 PHE A CA 1
ATOM 883 C C . PHE A 1 140 ? 31.387 10.101 45.949 1.00 11.47 156 PHE A C 1
ATOM 884 O O . PHE A 1 140 ? 31.087 8.971 45.569 1.00 13.39 156 PHE A O 1
ATOM 892 N N . LYS A 1 141 ? 32.427 10.773 45.454 1.00 10.19 157 LYS A N 1
ATOM 893 C CA . LYS A 1 141 ? 33.252 10.198 44.383 1.00 11.90 157 LYS A CA 1
ATOM 894 C C . LYS A 1 141 ? 34.248 9.119 44.840 1.00 12.54 157 LYS A C 1
ATOM 895 O O . LYS A 1 141 ? 34.545 8.189 44.086 1.00 12.27 157 LYS A O 1
ATOM 901 N N . GLU A 1 142 ? 34.747 9.231 46.068 1.00 13.20 158 GLU A N 1
ATOM 902 C CA . GLU A 1 142 ? 35.729 8.272 46.578 1.00 14.10 158 GLU A CA 1
ATOM 903 C C . GLU A 1 142 ? 35.181 7.055 47.321 1.00 17.38 158 GLU A C 1
ATOM 904 O O . GLU A 1 142 ? 35.671 5.939 47.126 1.00 17.26 158 GLU A O 1
ATOM 910 N N . LYS A 1 143 ? 34.177 7.263 48.172 1.00 17.63 159 LYS A N 1
ATOM 911 C CA . LYS A 1 143 ? 33.637 6.173 48.984 1.00 18.21 159 LYS A CA 1
ATOM 912 C C . LYS A 1 143 ? 32.252 5.662 48.610 1.00 18.17 159 LYS A C 1
ATOM 913 O O . LYS A 1 143 ? 32.041 4.454 48.482 1.00 17.99 159 LYS A O 1
ATOM 919 N N . ALA A 1 144 ? 31.308 6.574 48.429 1.00 15.98 160 ALA A N 1
ATOM 920 C CA . ALA A 1 144 ? 29.942 6.178 48.127 1.00 16.45 160 ALA A CA 1
ATOM 921 C C . ALA A 1 144 ? 29.663 5.643 46.717 1.00 16.12 160 ALA A C 1
ATOM 922 O O . ALA A 1 144 ? 29.051 4.584 46.569 1.00 14.94 160 ALA A O 1
ATOM 924 N N . PHE A 1 145 ? 30.115 6.371 45.696 1.00 15.20 161 PHE A N 1
ATOM 925 C CA . PHE A 1 145 ? 29.847 6.013 44.304 1.00 16.32 161 PHE A CA 1
ATOM 926 C C . PHE A 1 145 ? 31.088 6.040 43.399 1.00 16.97 161 PHE A C 1
ATOM 927 O O . PHE A 1 145 ? 31.027 6.560 42.295 1.00 16.10 161 PHE A O 1
ATOM 935 N N . PRO A 1 146 ? 32.213 5.462 43.835 1.00 19.37 162 PRO A N 1
ATOM 936 C CA . PRO A 1 146 ? 33.370 5.535 42.939 1.00 22.33 162 PRO A CA 1
ATOM 937 C C . PRO A 1 146 ? 33.181 4.840 41.588 1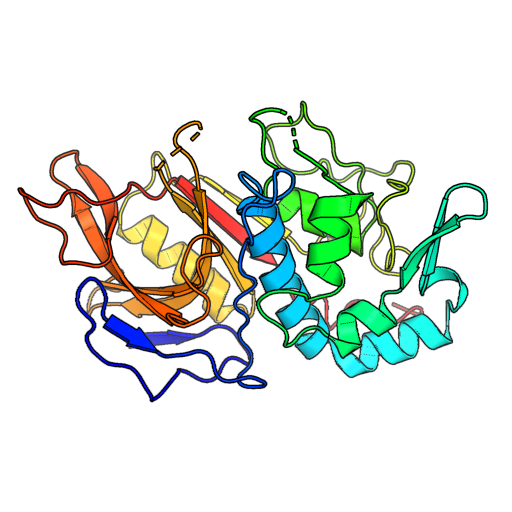.00 26.20 162 PRO A C 1
ATOM 938 O O . PRO A 1 146 ? 32.925 3.641 41.531 1.00 24.32 162 PRO A O 1
ATOM 942 N N . TYR A 1 147 ? 33.267 5.645 40.522 1.00 29.03 163 TYR A N 1
ATOM 943 C CA . TYR A 1 147 ? 33.127 5.217 39.121 1.00 32.77 163 TYR A CA 1
ATOM 944 C C . TYR A 1 147 ? 31.703 4.923 38.634 1.00 34.07 163 TYR A C 1
ATOM 945 O O . TYR A 1 147 ? 31.465 4.896 37.429 1.00 32.14 163 TYR A O 1
ATOM 954 N N . LEU A 1 148 ? 30.770 4.701 39.557 1.00 36.79 164 LEU A N 1
ATOM 955 C CA . LEU A 1 148 ? 29.387 4.380 39.205 1.00 38.97 164 LEU A CA 1
ATOM 956 C C . LEU A 1 148 ? 28.900 4.828 37.833 1.00 41.34 164 LEU A C 1
ATOM 957 O O . LEU A 1 148 ? 28.053 5.758 37.778 1.00 41.03 164 LEU A O 1
ATOM 962 N N . LYS A 1 151 ? 30.306 0.994 36.122 1.00 53.70 167 LYS A N 1
ATOM 963 C CA . LYS A 1 151 ? 30.961 1.934 35.166 1.00 53.26 167 LYS A CA 1
ATOM 964 C C . LYS A 1 151 ? 29.919 2.403 34.153 1.00 53.07 167 LYS A C 1
ATOM 965 O O . LYS A 1 151 ? 29.079 1.616 33.708 1.00 52.86 167 LYS A O 1
ATOM 971 N N . HIS A 1 152 ? 29.983 3.682 33.789 1.00 52.23 168 HIS A N 1
ATOM 972 C CA . HIS A 1 152 ? 29.041 4.269 32.838 1.00 51.94 168 HIS A CA 1
ATOM 973 C C . HIS A 1 152 ? 27.615 4.124 33.371 1.00 50.97 168 HIS A C 1
ATOM 974 O O . HIS A 1 152 ? 26.725 3.642 32.670 1.00 50.85 168 HIS A O 1
ATOM 981 N N . LEU A 1 153 ? 27.399 4.560 34.610 1.00 49.92 169 LEU A N 1
ATOM 982 C CA . LEU A 1 153 ? 26.086 4.441 35.223 1.00 48.88 169 LEU A CA 1
ATOM 983 C C . LEU A 1 153 ? 25.466 5.767 35.675 1.00 48.96 169 LEU A C 1
ATOM 984 O O . LEU A 1 153 ? 24.537 6.269 35.038 1.00 50.57 169 LEU A O 1
ATOM 989 N N . GLY A 1 154 ? 25.970 6.332 36.767 1.00 47.74 170 GLY A N 1
ATOM 990 C CA . GLY A 1 154 ? 25.416 7.574 37.278 1.00 44.27 170 GLY A CA 1
ATOM 991 C C . GLY A 1 154 ? 24.238 7.309 38.211 1.00 42.11 170 GLY A C 1
ATOM 992 O O . GLY A 1 154 ? 23.554 6.296 38.086 1.00 42.84 170 GLY A O 1
ATOM 993 N N . VAL A 1 155 ? 23.995 8.218 39.152 1.00 38.80 171 VAL A N 1
ATOM 994 C CA . VAL A 1 155 ? 22.890 8.074 40.103 1.00 33.84 171 VAL A CA 1
ATOM 995 C C . VAL A 1 155 ? 22.165 9.414 40.179 1.00 29.75 171 VAL A C 1
ATOM 996 O O . VAL A 1 155 ? 22.800 10.450 40.040 1.00 29.33 171 VAL A O 1
ATOM 1000 N N . PHE A 1 156 ? 20.848 9.402 40.388 1.00 24.73 172 PHE A N 1
ATOM 1001 C CA . PHE A 1 156 ? 20.096 10.654 40.435 1.00 22.82 172 PHE A CA 1
ATOM 1002 C C . PHE A 1 156 ? 20.037 11.310 41.813 1.00 19.75 172 PHE A C 1
ATOM 1003 O O . PHE A 1 156 ? 20.104 10.638 42.846 1.00 16.68 172 PHE A O 1
ATOM 1011 N N . PRO A 1 157 ? 19.911 12.647 41.836 1.00 18.65 173 PRO A N 1
ATOM 1012 C CA . PRO A 1 157 ? 19.854 13.440 43.070 1.00 17.61 173 PRO A CA 1
ATOM 1013 C C . PRO A 1 157 ? 18.911 12.966 44.158 1.00 16.07 173 PRO A C 1
ATOM 1014 O O . PRO A 1 157 ? 19.296 12.943 45.323 1.00 15.39 173 PRO A O 1
ATOM 1018 N N . ASP A 1 158 ? 17.688 12.585 43.802 1.00 13.51 174 ASP A N 1
ATOM 1019 C CA . ASP A 1 158 ? 16.761 12.158 44.830 1.00 14.70 174 ASP A CA 1
ATOM 1020 C C . ASP A 1 158 ? 17.241 10.915 45.580 1.00 14.16 174 ASP A C 1
ATOM 1021 O O . ASP A 1 158 ? 17.191 10.888 46.805 1.00 13.04 174 ASP A O 1
ATOM 1026 N N . HIS A 1 159 ? 17.730 9.913 44.850 1.00 13.15 175 HIS A N 1
ATOM 1027 C CA . HIS A 1 159 ? 18.231 8.695 45.464 1.00 13.79 175 HIS A CA 1
ATOM 1028 C C . HIS A 1 159 ? 19.423 8.982 46.377 1.00 13.22 175 HIS A C 1
ATOM 1029 O O . HIS A 1 159 ? 19.516 8.451 47.493 1.00 11.71 175 HIS A O 1
ATOM 1036 N N . VAL A 1 160 ? 20.340 9.814 45.897 1.00 9.89 176 VAL A N 1
ATOM 1037 C CA . VAL A 1 160 ? 21.532 10.139 46.693 1.00 11.21 176 VAL A CA 1
ATOM 1038 C C . VAL A 1 160 ? 21.128 10.814 48.003 1.00 10.63 176 VAL A C 1
ATOM 1039 O O . VAL A 1 160 ? 21.611 10.450 49.077 1.00 12.11 176 VAL A O 1
ATOM 1043 N N . ILE A 1 161 ? 20.232 11.789 47.910 1.00 10.20 177 ILE A N 1
ATOM 1044 C CA . ILE A 1 161 ? 19.764 12.526 49.084 1.00 9.85 177 ILE A CA 1
ATOM 1045 C C . ILE A 1 161 ? 18.969 11.601 50.014 1.00 11.87 177 ILE A C 1
ATOM 1046 O O . ILE A 1 161 ? 19.179 11.596 51.235 1.00 12.08 177 ILE A O 1
ATOM 1051 N N . ASP A 1 162 ? 18.059 10.821 49.446 1.00 11.37 178 ASP A N 1
ATOM 1052 C CA . ASP A 1 162 ? 17.282 9.890 50.266 1.00 13.38 178 ASP A CA 1
ATOM 1053 C C . ASP A 1 162 ? 18.234 8.956 51.001 1.00 14.12 178 ASP A C 1
ATOM 1054 O O . ASP A 1 162 ? 17.956 8.525 52.123 1.00 14.46 178 ASP A O 1
ATOM 1059 N N . MET A 1 163 ? 19.351 8.626 50.360 1.00 13.67 179 MET A N 1
ATOM 1060 C CA . MET A 1 163 ? 20.341 7.749 50.988 1.00 13.61 179 MET A CA 1
ATOM 1061 C C . MET A 1 163 ? 21.092 8.476 52.092 1.00 13.29 179 MET A C 1
ATOM 1062 O O . MET A 1 163 ? 21.210 7.984 53.215 1.00 13.35 179 MET A O 1
ATOM 1067 N N . PHE A 1 164 ? 21.611 9.655 51.760 1.00 12.86 180 PHE A N 1
ATOM 1068 C CA . PHE A 1 164 ? 22.405 10.455 52.696 1.00 12.17 180 PHE A CA 1
ATOM 1069 C C . PHE A 1 164 ? 21.682 10.853 53.983 1.00 13.17 180 PHE A C 1
ATOM 1070 O O . PHE A 1 164 ? 22.213 10.704 55.099 1.00 12.25 180 PHE A O 1
ATOM 1078 N N . ILE A 1 165 ? 20.476 11.376 53.813 1.00 11.59 181 ILE A N 1
ATOM 1079 C CA . ILE A 1 165 ? 19.669 11.838 54.928 1.00 12.78 181 ILE A CA 1
ATOM 1080 C C . ILE A 1 165 ? 18.951 10.714 55.687 1.00 14.64 181 ILE A C 1
ATOM 1081 O O . ILE A 1 165 ? 19.291 10.438 56.834 1.00 13.02 181 ILE A O 1
ATOM 1086 N N . ASN A 1 166 ? 18.000 10.055 55.026 1.00 13.03 182 ASN A N 1
ATOM 1087 C CA . ASN A 1 166 ? 17.185 9.001 55.637 1.00 15.61 182 ASN A CA 1
ATOM 1088 C C . ASN A 1 166 ? 17.813 7.612 55.708 1.00 15.61 182 ASN A C 1
ATOM 1089 O O . ASN A 1 166 ? 17.359 6.773 56.483 1.00 16.50 182 ASN A O 1
ATOM 1094 N N . GLY A 1 167 ? 18.825 7.359 54.888 1.00 14.40 183 GLY A N 1
ATOM 1095 C CA . GLY A 1 167 ? 19.438 6.048 54.895 1.00 15.17 183 GLY A CA 1
ATOM 1096 C C . GLY A 1 167 ? 18.747 5.074 53.961 1.00 15.43 183 GLY A C 1
ATOM 1097 O O . GLY A 1 167 ? 19.018 3.871 54.015 1.00 14.66 183 GLY A O 1
ATOM 1098 N N . TYR A 1 168 ? 17.840 5.559 53.115 1.00 16.07 184 TYR A N 1
ATOM 1099 C CA . TYR A 1 168 ? 17.186 4.658 52.169 1.00 15.83 184 TYR A CA 1
ATOM 1100 C C . TYR A 1 168 ? 18.265 3.989 51.326 1.00 17.63 184 TYR A C 1
ATOM 1101 O O . TYR A 1 168 ? 19.121 4.668 50.769 1.00 17.45 184 TYR A O 1
ATOM 1110 N N . ARG A 1 169 ? 18.229 2.662 51.228 1.00 18.78 185 ARG A N 1
ATOM 1111 C CA . ARG A 1 169 ? 19.210 1.940 50.421 1.00 19.59 185 ARG A CA 1
ATOM 1112 C C . ARG A 1 169 ? 19.147 2.382 48.962 1.00 20.01 185 ARG A C 1
ATOM 1113 O O . ARG A 1 169 ? 18.066 2.435 48.365 1.00 18.85 185 ARG A O 1
ATOM 1121 N N . LEU A 1 170 ? 20.304 2.694 48.382 1.00 19.53 186 LEU A N 1
ATOM 1122 C CA . LEU A 1 170 ? 20.356 3.128 46.990 1.00 21.89 186 LEU A CA 1
ATOM 1123 C C . LEU A 1 170 ? 20.656 1.930 46.086 1.00 23.36 186 LEU A C 1
ATOM 1124 O O . LEU A 1 170 ? 21.731 1.338 46.159 1.00 24.01 186 LEU A O 1
ATOM 1129 N N . SER A 1 171 ? 19.697 1.573 45.241 1.00 25.35 187 SER A N 1
ATOM 1130 C CA . SER A 1 171 ? 19.863 0.444 44.333 1.00 28.27 187 SER A CA 1
ATOM 1131 C C . SER A 1 171 ? 20.177 0.897 42.912 1.00 29.44 187 SER A C 1
ATOM 1132 O O . SER A 1 171 ? 19.449 1.705 42.344 1.00 30.12 187 SER A O 1
ATOM 1135 N N . LEU A 1 172 ? 21.251 0.359 42.338 1.00 30.56 188 LEU A N 1
ATOM 1136 C CA . LEU A 1 172 ? 21.656 0.715 40.982 1.00 33.26 188 LEU A CA 1
ATOM 1137 C C . LEU A 1 172 ? 20.692 0.174 39.929 1.00 34.56 188 LEU A C 1
ATOM 1138 O O . LEU A 1 172 ? 20.771 0.547 38.756 1.00 35.65 188 LEU A O 1
ATOM 1143 N N . THR A 1 173 ? 19.787 -0.706 40.342 1.00 34.83 189 THR A N 1
ATOM 1144 C CA . THR A 1 173 ? 18.819 -1.257 39.408 1.00 36.67 189 THR A CA 1
ATOM 1145 C C . THR A 1 173 ? 17.450 -0.578 39.499 1.00 37.25 189 THR A C 1
ATOM 1146 O O . THR A 1 173 ? 16.564 -0.878 38.705 1.00 37.45 189 THR A O 1
ATOM 1150 N N . ASN A 1 174 ? 17.277 0.335 40.456 1.00 37.95 190 ASN A N 1
ATOM 1151 C CA . ASN A 1 174 ? 16.002 1.046 40.611 1.00 39.09 190 ASN A CA 1
ATOM 1152 C C . ASN A 1 174 ? 16.000 2.277 39.717 1.00 39.96 190 ASN A C 1
ATOM 1153 O O . ASN A 1 174 ? 16.811 3.190 39.894 1.00 39.92 190 ASN A O 1
ATOM 1158 N N . HIS A 1 175 ? 15.079 2.314 38.762 1.00 40.45 191 HIS A N 1
ATOM 1159 C CA . HIS A 1 175 ? 15.013 3.445 37.848 1.00 40.57 191 HIS A CA 1
ATOM 1160 C C . HIS A 1 175 ? 13.796 4.314 38.100 1.00 39.17 191 HIS A C 1
ATOM 1161 O O . HIS A 1 175 ? 13.451 5.167 37.286 1.00 40.78 191 HIS A O 1
ATOM 1168 N N . GLY A 1 176 ? 13.152 4.092 39.239 1.00 36.53 192 GLY A N 1
ATOM 1169 C CA . GLY A 1 176 ? 11.986 4.871 39.599 1.00 33.60 192 GLY A CA 1
ATOM 1170 C C . GLY A 1 176 ? 12.255 5.587 40.907 1.00 31.88 192 GLY A C 1
ATOM 1171 O O . GLY A 1 176 ? 13.392 5.596 41.378 1.00 31.25 192 GLY A O 1
ATOM 1172 N N . PRO A 1 177 ? 11.233 6.192 41.522 1.00 30.76 193 PRO A N 1
ATOM 1173 C CA . PRO A 1 177 ? 11.419 6.906 42.788 1.00 29.92 193 PRO A CA 1
ATOM 1174 C C . PRO A 1 177 ? 11.746 5.953 43.924 1.00 28.82 193 PRO A C 1
ATOM 1175 O O . PRO A 1 177 ? 11.518 4.741 43.826 1.00 29.02 193 PRO A O 1
ATOM 1179 N N . THR A 1 178 ? 12.271 6.513 45.008 1.00 26.19 194 THR A N 1
ATOM 1180 C CA . THR A 1 178 ? 12.611 5.735 46.185 1.00 24.83 194 THR A CA 1
ATOM 1181 C C . THR A 1 178 ? 11.355 5.157 46.818 1.00 25.93 194 THR A C 1
ATOM 1182 O O . THR A 1 178 ? 10.391 5.882 47.070 1.00 25.21 194 THR A O 1
ATOM 1186 N N . PRO A 1 179 ? 11.342 3.840 47.078 1.00 26.13 195 PRO A N 1
ATOM 1187 C CA . PRO A 1 179 ? 10.152 3.244 47.702 1.00 27.10 195 PRO A CA 1
ATOM 1188 C C . PRO A 1 179 ? 10.058 3.720 49.151 1.00 26.99 195 PRO A C 1
ATOM 1189 O O . PRO A 1 179 ? 11.003 3.551 49.924 1.00 26.35 195 PRO A O 1
ATOM 1193 N N . VAL A 1 180 ? 8.935 4.329 49.519 1.00 26.52 196 VAL A N 1
ATOM 1194 C CA . VAL A 1 180 ? 8.780 4.803 50.884 1.00 28.07 196 VAL A CA 1
ATOM 1195 C C . VAL A 1 180 ? 8.320 3.660 51.779 1.00 30.50 196 VAL A C 1
ATOM 1196 O O . VAL A 1 180 ? 7.127 3.518 52.073 1.00 30.27 196 VAL A O 1
ATOM 1200 N N . LYS A 1 181 ? 9.272 2.839 52.203 1.00 30.98 197 LYS A N 1
ATOM 1201 C CA . LYS A 1 181 ? 8.970 1.707 53.066 1.00 32.67 197 LYS A CA 1
ATOM 1202 C C . LYS A 1 181 ? 10.056 1.538 54.106 1.00 32.15 197 LYS A C 1
ATOM 1203 O O . LYS A 1 181 ? 11.168 2.047 53.953 1.00 31.32 197 LYS A O 1
ATOM 1209 N N . GLU A 1 182 ? 9.735 0.835 55.182 1.00 31.79 198 GLU A N 1
ATOM 1210 C CA . GLU A 1 182 ? 10.732 0.615 56.209 1.00 31.83 198 GLU A CA 1
ATOM 1211 C C . GLU A 1 182 ? 11.761 -0.350 55.636 1.00 30.24 198 GLU A C 1
ATOM 1212 O O . GLU A 1 182 ? 11.466 -1.120 54.718 1.00 29.44 198 GLU A O 1
ATOM 1218 N N . GLY A 1 183 ? 12.976 -0.296 56.164 1.00 29.11 199 GLY A N 1
ATOM 1219 C CA . GLY A 1 183 ? 14.026 -1.170 55.674 1.00 27.36 199 GLY A CA 1
ATOM 1220 C C . GLY A 1 183 ? 15.316 -0.842 56.390 1.00 26.37 199 GLY A C 1
ATOM 1221 O O . GLY A 1 183 ? 15.380 0.150 57.103 1.00 26.55 199 GLY A O 1
ATOM 1222 N N . SER A 1 184 ? 16.345 -1.663 56.213 1.00 26.03 200 SER A N 1
ATOM 1223 C CA . SER A 1 184 ? 17.603 -1.387 56.881 1.00 25.93 200 SER A CA 1
ATOM 1224 C C . SER A 1 184 ? 18.295 -0.195 56.207 1.00 24.91 200 SER A C 1
ATOM 1225 O O . SER A 1 184 ? 18.067 0.109 55.037 1.00 25.60 200 SER A O 1
ATOM 1228 N N . LYS A 1 185 ? 19.129 0.484 56.976 1.00 23.00 201 LYS A N 1
ATOM 1229 C CA . LYS A 1 185 ? 19.848 1.669 56.523 1.00 22.55 201 LYS A CA 1
ATOM 1230 C C . LYS A 1 185 ? 20.987 1.363 55.557 1.00 21.01 201 LYS A C 1
ATOM 1231 O O . LYS A 1 185 ? 21.686 0.365 55.727 1.00 21.22 201 LYS A O 1
ATOM 1237 N N . ASP A 1 186 ? 21.167 2.215 54.544 1.00 18.03 202 ASP A N 1
ATOM 1238 C CA . ASP A 1 186 ? 22.266 2.054 53.592 1.00 16.75 202 ASP A CA 1
ATOM 1239 C C . ASP A 1 186 ? 23.480 2.470 54.420 1.00 16.57 202 ASP A C 1
ATOM 1240 O O . ASP A 1 186 ? 23.505 3.573 54.961 1.00 17.10 202 ASP A O 1
ATOM 1245 N N . PRO A 1 187 ? 24.495 1.603 54.538 1.00 16.98 203 PRO A N 1
ATOM 1246 C CA . PRO A 1 187 ? 25.677 1.959 55.335 1.00 16.52 203 PRO A CA 1
ATOM 1247 C C . PRO A 1 187 ? 26.377 3.254 54.919 1.00 14.87 203 PRO A C 1
ATOM 1248 O O . PRO A 1 187 ? 27.091 3.857 55.719 1.00 14.97 203 PRO A O 1
ATOM 1252 N N . ARG A 1 188 ? 26.165 3.676 53.673 1.00 13.96 204 ARG A N 1
ATOM 1253 C CA . ARG A 1 188 ? 26.773 4.901 53.170 1.00 12.80 204 ARG A CA 1
ATOM 1254 C C . ARG A 1 188 ? 26.035 6.166 53.631 1.00 13.58 204 ARG A C 1
ATOM 1255 O O . ARG A 1 188 ? 26.501 7.275 53.383 1.00 13.16 204 ARG A O 1
ATOM 1263 N N . GLY A 1 189 ? 24.893 6.012 54.297 1.00 14.04 205 GLY A N 1
ATOM 1264 C CA . GLY A 1 189 ? 24.151 7.192 54.716 1.00 13.86 205 GLY A CA 1
ATOM 1265 C C . GLY A 1 189 ? 23.369 7.066 56.002 1.00 15.16 205 GLY A C 1
ATOM 1266 O O . GLY A 1 189 ? 23.842 6.464 56.970 1.00 13.74 205 GLY A O 1
ATOM 1267 N N . GLY A 1 190 ? 22.179 7.664 56.016 1.00 13.62 206 GLY A N 1
ATOM 1268 C CA . GLY A 1 190 ? 21.331 7.627 57.193 1.00 13.14 206 GLY A CA 1
ATOM 1269 C C . GLY A 1 190 ? 21.853 8.481 58.325 1.00 14.48 206 GLY A C 1
ATOM 1270 O O . GLY A 1 190 ? 21.542 8.237 59.493 1.00 13.42 206 GLY A O 1
ATOM 1271 N N . ILE A 1 191 ? 22.649 9.495 57.982 1.00 13.64 207 ILE A N 1
ATOM 1272 C CA . ILE A 1 191 ? 23.207 10.394 58.981 1.00 15.14 207 ILE A CA 1
ATOM 1273 C C . ILE A 1 191 ? 22.131 11.008 59.861 1.00 14.69 207 ILE A C 1
ATOM 1274 O O . ILE A 1 191 ? 22.281 11.083 61.076 1.00 14.56 207 ILE A O 1
ATOM 1279 N N . PHE A 1 192 ? 21.031 11.421 59.254 1.00 12.69 208 PHE A N 1
ATOM 1280 C CA . PHE A 1 192 ? 19.982 12.059 60.028 1.00 13.80 208 PHE A CA 1
ATOM 1281 C C . PHE A 1 192 ? 18.753 11.187 60.203 1.00 16.22 208 PHE A C 1
ATOM 1282 O O . PHE A 1 192 ? 17.665 11.708 60.446 1.00 16.86 208 PHE A O 1
ATOM 1290 N N . ASP A 1 193 ? 18.923 9.865 60.138 1.00 16.60 209 ASP A N 1
ATOM 1291 C CA . ASP A 1 193 ? 17.758 9.007 60.230 1.00 19.36 209 ASP A CA 1
ATOM 1292 C C . ASP A 1 193 ? 17.141 8.836 61.608 1.00 20.78 209 ASP A C 1
ATOM 1293 O O . ASP A 1 193 ? 16.147 8.138 61.744 1.00 22.27 209 ASP A O 1
ATOM 1298 N N . ALA A 1 194 ? 17.704 9.468 62.630 1.00 20.55 210 ALA A N 1
ATOM 1299 C CA . ALA A 1 194 ? 17.080 9.381 63.954 1.00 21.43 210 ALA A CA 1
ATOM 1300 C C . ALA A 1 194 ? 15.827 10.264 63.906 1.00 22.54 210 ALA A C 1
ATOM 1301 O O . ALA A 1 194 ? 14.915 10.129 64.731 1.00 23.15 210 ALA A O 1
ATOM 1303 N N . VAL A 1 195 ? 15.788 11.168 62.927 1.00 20.42 211 VAL A N 1
ATOM 1304 C CA . VAL A 1 195 ? 14.658 12.069 62.744 1.00 20.94 211 VAL A CA 1
ATOM 1305 C C . VAL A 1 195 ? 13.971 11.789 61.415 1.00 20.34 211 VAL A C 1
ATOM 1306 O O . VAL A 1 195 ? 12.760 11.562 61.371 1.00 20.09 211 VAL A O 1
ATOM 1310 N N . PHE A 1 196 ? 14.737 11.803 60.327 1.00 18.75 212 PHE A N 1
ATOM 1311 C CA . PHE A 1 196 ? 14.161 11.548 59.018 1.00 18.15 212 PHE A CA 1
ATOM 1312 C C . PHE A 1 196 ? 14.280 10.056 58.751 1.00 18.62 212 PHE A C 1
ATOM 1313 O O . PHE A 1 196 ? 15.265 9.556 58.197 1.00 17.06 212 PHE A O 1
ATOM 1321 N N . THR A 1 197 ? 13.235 9.360 59.176 1.00 20.33 213 THR A N 1
ATOM 1322 C CA . THR A 1 197 ? 13.133 7.915 59.093 1.00 20.45 213 THR A CA 1
ATOM 1323 C C . THR A 1 197 ? 12.778 7.389 57.719 1.00 21.08 213 THR A C 1
ATOM 1324 O O . THR A 1 197 ? 12.483 8.155 56.801 1.00 21.62 213 THR A O 1
ATOM 1328 N N . ARG A 1 198 ? 12.805 6.066 57.596 1.00 20.49 214 ARG A N 1
ATOM 1329 C CA . ARG A 1 198 ? 12.461 5.393 56.351 1.00 21.76 214 ARG A CA 1
ATOM 1330 C C . ARG A 1 198 ? 11.047 4.817 56.496 1.00 22.66 214 ARG A C 1
ATOM 1331 O O . ARG A 1 198 ? 10.706 4.256 57.536 1.00 22.53 214 ARG A O 1
ATOM 1339 N N . GLY A 1 199 ? 10.226 4.979 55.462 1.00 24.75 215 GLY A N 1
ATOM 1340 C CA . GLY A 1 199 ? 8.864 4.463 55.504 1.00 26.57 215 GLY A CA 1
ATOM 1341 C C . GLY A 1 199 ? 7.804 5.484 55.887 1.00 29.03 215 GLY A C 1
ATOM 1342 O O . GLY A 1 199 ? 6.608 5.236 55.702 1.00 31.02 215 GLY A O 1
ATOM 1343 N N . ASP A 1 200 ? 8.234 6.624 56.423 1.00 28.20 216 ASP A N 1
ATOM 1344 C CA . ASP A 1 200 ? 7.327 7.698 56.845 1.00 29.46 216 ASP A CA 1
ATOM 1345 C C . ASP A 1 200 ? 7.302 8.788 55.768 1.00 28.91 216 ASP A C 1
ATOM 1346 O O . ASP A 1 200 ? 8.291 9.504 55.591 1.00 25.58 216 ASP A O 1
ATOM 1351 N N . GLN A 1 201 ? 6.179 8.913 55.062 1.00 27.53 217 GLN A N 1
ATOM 1352 C CA . GLN A 1 201 ? 6.046 9.905 53.996 1.00 27.94 217 GLN A CA 1
ATOM 1353 C C . GLN A 1 201 ? 6.293 11.334 54.484 1.00 27.01 217 GLN A C 1
ATOM 1354 O O . GLN A 1 201 ? 6.823 12.166 53.749 1.00 24.62 217 GLN A O 1
ATOM 1360 N N . SER A 1 202 ? 5.912 11.618 55.725 1.00 25.39 218 SER A N 1
ATOM 1361 C CA . SER A 1 202 ? 6.099 12.955 56.273 1.00 26.71 218 SER A CA 1
ATOM 1362 C C . SER A 1 202 ? 7.582 13.282 56.416 1.00 25.42 218 SER A C 1
ATOM 1363 O O . SER A 1 202 ? 7.949 14.446 56.540 1.00 25.25 218 SER A O 1
ATOM 1366 N N . LYS A 1 203 ? 8.434 12.258 56.396 1.00 21.95 219 LYS A N 1
ATOM 1367 C CA . LYS A 1 203 ? 9.869 12.489 56.540 1.00 21.12 219 LYS A CA 1
ATOM 1368 C C . LYS A 1 203 ? 10.669 12.362 55.238 1.00 19.59 219 LYS A C 1
ATOM 1369 O O . LYS A 1 203 ? 11.900 12.443 55.256 1.00 17.63 219 LYS A O 1
ATOM 1375 N N . LEU A 1 204 ? 9.980 12.143 54.121 1.00 17.59 220 LEU A N 1
ATOM 1376 C CA . LEU A 1 204 ? 10.657 12.049 52.823 1.00 17.98 220 LEU A CA 1
ATOM 1377 C C . LEU A 1 204 ? 10.778 13.485 52.318 1.00 17.61 220 LEU A C 1
ATOM 1378 O O . LEU A 1 204 ? 9.766 14.162 52.141 1.00 18.07 220 LEU A O 1
ATOM 1383 N N . LEU A 1 205 ? 12.002 13.958 52.080 1.00 17.17 221 LEU A N 1
ATOM 1384 C CA . LEU A 1 205 ? 12.185 15.349 51.656 1.00 16.04 221 LEU A CA 1
ATOM 1385 C C . LEU A 1 205 ? 12.357 15.604 50.156 1.00 15.44 221 LEU A C 1
ATOM 1386 O O . LEU A 1 205 ? 12.449 16.762 49.733 1.00 15.81 221 LEU A O 1
ATOM 1391 N N . THR A 1 206 ? 12.374 14.548 49.351 1.00 15.43 222 THR A N 1
ATOM 1392 C CA . THR A 1 206 ? 12.600 14.696 47.916 1.00 13.88 222 THR A CA 1
ATOM 1393 C C . THR A 1 206 ? 11.486 14.201 47.000 1.00 16.32 222 THR A C 1
ATOM 1394 O O . THR A 1 206 ? 10.558 13.506 47.423 1.00 14.94 222 THR A O 1
ATOM 1398 N N . SER A 1 207 ? 11.617 14.547 45.722 1.00 16.70 223 SER A N 1
ATOM 1399 C CA . SER A 1 207 ? 10.671 14.118 44.705 1.00 17.70 223 SER A CA 1
ATOM 1400 C C . SER A 1 207 ? 11.347 14.201 43.345 1.00 18.89 223 SER A C 1
ATOM 1401 O O . SER A 1 207 ? 12.346 14.911 43.178 1.00 17.21 223 SER A O 1
ATOM 1404 N N . ARG A 1 208 ? 10.817 13.457 42.378 1.00 17.87 224 ARG A N 1
ATOM 1405 C CA . ARG A 1 208 ? 11.329 13.509 41.018 1.00 18.56 224 ARG A CA 1
ATOM 1406 C C . ARG A 1 208 ? 10.089 13.677 40.147 1.00 17.47 224 ARG A C 1
ATOM 1407 O O . ARG A 1 208 ? 9.020 13.165 40.480 1.00 18.66 224 ARG A O 1
ATOM 1415 N N . HIS A 1 209 ? 10.224 14.422 39.059 1.00 16.89 225 HIS A N 1
ATOM 1416 C CA . HIS A 1 209 ? 9.101 14.677 38.150 1.00 17.97 225 HIS A CA 1
ATOM 1417 C C . HIS A 1 209 ? 9.626 14.469 36.743 1.00 18.80 225 HIS A C 1
ATOM 1418 O O . HIS A 1 209 ? 10.711 14.927 36.417 1.00 17.51 225 HIS A O 1
ATOM 1425 N N . ASP A 1 210 ? 8.870 13.759 35.919 1.00 18.51 226 ASP A N 1
ATOM 1426 C CA . ASP A 1 210 ? 9.293 13.493 34.544 1.00 20.72 226 ASP A CA 1
ATOM 1427 C C . ASP A 1 210 ? 8.753 14.591 33.612 1.00 20.20 226 ASP A C 1
ATOM 1428 O O . ASP A 1 210 ? 7.597 14.986 33.732 1.00 18.53 226 ASP A O 1
ATOM 1433 N N . PHE A 1 211 ? 9.564 15.064 32.678 1.00 19.30 227 PHE A N 1
ATOM 1434 C CA . PHE A 1 211 ? 9.191 16.161 31.784 1.00 22.93 227 PHE A CA 1
ATOM 1435 C C . PHE A 1 211 ? 8.929 15.706 30.335 1.00 27.13 227 PHE A C 1
ATOM 1436 O O . PHE A 1 211 ? 8.116 16.300 29.615 1.00 27.11 227 PHE A O 1
ATOM 1444 N N . LYS A 1 212 ? 9.602 14.657 29.940 1.00 30.52 228 LYS A N 1
ATOM 1445 C CA . LYS A 1 212 ? 9.590 14.075 28.594 1.00 32.64 228 LYS A CA 1
ATOM 1446 C C . LYS A 1 212 ? 8.335 14.282 27.793 1.00 32.46 228 LYS A C 1
ATOM 1447 O O . LYS A 1 212 ? 8.398 14.923 26.753 1.00 33.62 228 LYS A O 1
ATOM 1453 N N . GLU A 1 213 ? 7.201 13.847 28.280 1.00 32.55 229 GLU A N 1
ATOM 1454 C CA . GLU A 1 213 ? 6.011 14.119 27.513 1.00 32.10 229 GLU A CA 1
ATOM 1455 C C . GLU A 1 213 ? 5.163 15.400 28.007 1.00 29.60 229 GLU A C 1
ATOM 1456 O O . GLU A 1 213 ? 3.967 15.444 27.770 1.00 28.13 229 GLU A O 1
ATOM 1462 N N . LYS A 1 214 ? 5.809 16.440 28.708 1.00 25.47 230 LYS A N 1
ATOM 1463 C CA . LYS A 1 214 ? 5.172 17.730 29.222 1.00 23.48 230 LYS A CA 1
ATOM 1464 C C . LYS A 1 214 ? 5.411 18.959 28.284 1.00 20.80 230 LYS A C 1
ATOM 1465 O O . LYS A 1 214 ? 6.403 18.969 27.560 1.00 20.32 230 LYS A O 1
ATOM 1471 N N . ASN A 1 215 ? 4.521 20.044 28.287 1.00 18.17 231 ASN A N 1
ATOM 1472 C CA . ASN A 1 215 ? 4.757 21.191 27.404 1.00 17.70 231 ASN A CA 1
ATOM 1473 C C . ASN A 1 215 ? 5.426 22.323 28.192 1.00 15.16 231 ASN A C 1
ATOM 1474 O O . ASN A 1 215 ? 5.660 22.200 29.393 1.00 14.66 231 ASN A O 1
ATOM 1479 N N . LEU A 1 216 ? 5.737 23.415 27.506 1.00 14.08 232 LEU A N 1
ATOM 1480 C CA . LEU A 1 216 ? 6.394 24.556 28.136 1.00 15.40 232 LEU A CA 1
ATOM 1481 C C . LEU A 1 216 ? 5.656 25.078 29.371 1.00 15.06 232 LEU A C 1
ATOM 1482 O O . LEU A 1 216 ? 6.274 25.338 30.407 1.00 13.34 232 LEU A O 1
ATOM 1487 N N . LYS A 1 217 ? 4.337 25.224 29.261 1.00 13.75 233 LYS A N 1
ATOM 1488 C CA . LYS A 1 217 ? 3.541 25.738 30.375 1.00 14.89 233 LYS A CA 1
ATOM 1489 C C . LYS A 1 217 ? 3.556 24.839 31.604 1.00 14.51 233 LYS A C 1
ATOM 1490 O O . LYS A 1 217 ? 3.639 25.338 32.732 1.00 15.02 233 LYS A O 1
ATOM 1496 N N . GLU A 1 218 ? 3.454 23.528 31.389 1.00 14.08 234 GLU A N 1
ATOM 1497 C CA . GLU A 1 218 ? 3.461 22.550 32.483 1.00 15.50 234 GLU A CA 1
ATOM 1498 C C . GLU A 1 218 ? 4.815 22.531 33.186 1.00 16.25 234 GLU A C 1
ATOM 1499 O O . GLU A 1 218 ? 4.897 22.516 34.421 1.00 14.66 234 GLU A O 1
ATOM 1505 N N . ILE A 1 219 ? 5.872 22.521 32.382 1.00 13.86 235 ILE A N 1
ATOM 1506 C CA . ILE A 1 219 ? 7.223 22.545 32.909 1.00 14.44 235 ILE A CA 1
ATOM 1507 C C . ILE A 1 219 ? 7.484 23.863 33.651 1.00 13.77 235 ILE A C 1
ATOM 1508 O O . ILE A 1 219 ? 8.071 23.868 34.737 1.00 13.62 235 ILE A O 1
ATOM 1513 N N . SER A 1 220 ? 7.045 24.977 33.071 1.00 13.38 236 SER A N 1
ATOM 1514 C CA . SER A 1 220 ? 7.238 26.282 33.695 1.00 14.92 236 SER A CA 1
ATOM 1515 C C . SER A 1 220 ? 6.466 26.355 35.012 1.00 17.50 236 SER A C 1
ATOM 1516 O O . SER A 1 220 ? 6.980 26.855 36.019 1.00 16.69 236 SER A O 1
ATOM 1519 N N . ASP A 1 221 ? 5.230 25.856 35.004 1.00 15.67 237 ASP A N 1
ATOM 1520 C CA . ASP A 1 221 ? 4.408 25.901 36.209 1.00 18.03 237 ASP A CA 1
ATOM 1521 C C . ASP A 1 221 ? 4.995 25.085 37.361 1.00 17.30 237 ASP A C 1
ATOM 1522 O O . ASP A 1 221 ? 4.963 25.517 38.518 1.00 17.22 237 ASP A O 1
ATOM 1527 N N . LEU A 1 222 ? 5.523 23.904 37.059 1.00 16.61 238 LEU A N 1
ATOM 1528 C CA . LEU A 1 222 ? 6.092 23.070 38.114 1.00 16.05 238 LEU A CA 1
ATOM 1529 C C . LEU A 1 222 ? 7.340 23.695 38.723 1.00 14.80 238 LEU A C 1
ATOM 1530 O O . LEU A 1 222 ? 7.491 23.731 39.945 1.00 15.81 238 LEU A O 1
ATOM 1535 N N . ILE A 1 223 ? 8.246 24.166 37.873 1.00 14.08 239 ILE A N 1
ATOM 1536 C CA . ILE A 1 223 ? 9.470 24.777 38.366 1.00 14.07 239 ILE A CA 1
ATOM 1537 C C . ILE A 1 223 ? 9.133 25.972 39.262 1.00 15.94 239 ILE A C 1
ATOM 1538 O O . ILE A 1 223 ? 9.683 26.125 40.359 1.00 15.26 239 ILE A O 1
ATOM 1543 N N . LYS A 1 224 ? 8.216 26.814 38.802 1.00 15.91 240 LYS A N 1
ATOM 1544 C CA . LYS A 1 224 ? 7.817 27.979 39.587 1.00 17.67 240 LYS A CA 1
ATOM 1545 C C . LYS A 1 224 ? 7.244 27.566 40.930 1.00 17.19 240 LYS A C 1
ATOM 1546 O O . LYS A 1 224 ? 7.560 28.165 41.960 1.00 16.90 240 LYS A O 1
ATOM 1552 N N . LYS A 1 225 ? 6.379 26.556 40.913 1.00 17.49 241 LYS A N 1
ATOM 1553 C CA . LYS A 1 225 ? 5.758 26.059 42.137 1.00 18.62 241 LYS A CA 1
ATOM 1554 C C . LYS A 1 225 ? 6.818 25.546 43.116 1.00 19.18 241 LYS A C 1
ATOM 1555 O O . LYS A 1 225 ? 6.851 25.944 44.285 1.00 16.86 241 LYS A O 1
ATOM 1561 N N . GLU A 1 226 ? 7.699 24.674 42.633 1.00 17.34 242 GLU A N 1
ATOM 1562 C CA . GLU A 1 226 ? 8.726 24.112 43.502 1.00 18.01 242 GLU A CA 1
ATOM 1563 C C . GLU A 1 226 ? 9.619 25.204 44.088 1.00 17.09 242 GLU A C 1
ATOM 1564 O O . GLU A 1 226 ? 9.954 25.159 45.271 1.00 17.70 242 GLU A O 1
ATOM 1570 N N . LEU A 1 227 ? 10.003 26.182 43.276 1.00 15.43 243 LEU A N 1
ATOM 1571 C CA . LEU A 1 227 ? 10.830 27.277 43.772 1.00 16.30 243 LEU A CA 1
ATOM 1572 C C . LEU A 1 227 ? 10.075 28.099 44.815 1.00 16.95 243 LEU A C 1
ATOM 1573 O O . LEU A 1 227 ? 10.611 28.397 45.889 1.00 15.75 243 LEU A O 1
ATOM 1578 N N . THR A 1 228 ? 8.831 28.461 44.493 1.00 17.58 244 THR A N 1
ATOM 1579 C CA . THR A 1 228 ? 7.995 29.250 45.405 1.00 18.91 244 THR A CA 1
ATOM 1580 C C . THR A 1 228 ? 7.746 28.530 46.733 1.00 19.13 244 THR A C 1
ATOM 1581 O O . THR A 1 228 ? 7.655 29.174 47.788 1.00 18.53 244 THR A O 1
ATOM 1585 N N . GLU A 1 229 ? 7.645 27.202 46.690 1.00 18.14 245 GLU A N 1
ATOM 1586 C CA . GLU A 1 229 ? 7.424 26.434 47.914 1.00 20.17 245 GLU A CA 1
ATOM 1587 C C . GLU A 1 229 ? 8.674 26.241 48.786 1.00 19.93 245 GLU A C 1
ATOM 1588 O O . GLU A 1 229 ? 8.626 25.525 49.781 1.00 22.10 245 GLU A O 1
ATOM 1594 N N . GLY A 1 230 ? 9.784 26.871 48.416 1.00 19.23 246 GLY A N 1
ATOM 1595 C CA . GLY A 1 230 ? 11.000 26.776 49.218 1.00 17.87 246 GLY A CA 1
ATOM 1596 C C . GLY A 1 230 ? 11.926 25.579 49.049 1.00 17.57 246 GLY A C 1
ATOM 1597 O O . GLY A 1 230 ? 12.735 25.289 49.935 1.00 15.72 246 GLY A O 1
ATOM 1598 N N . LYS A 1 231 ? 11.821 24.885 47.921 1.00 15.48 247 LYS A N 1
ATOM 1599 C CA . LYS A 1 231 ? 12.660 23.715 47.665 1.00 16.73 247 LYS A CA 1
ATOM 1600 C C . LYS A 1 231 ? 13.837 24.050 46.767 1.00 15.18 247 LYS A C 1
ATOM 1601 O O . LYS A 1 231 ? 13.812 25.045 46.034 1.00 15.62 247 LYS A O 1
ATOM 1607 N N . ALA A 1 232 ? 14.871 23.215 46.841 1.00 13.91 248 ALA A N 1
ATOM 1608 C CA . ALA A 1 232 ? 16.043 23.370 46.004 1.00 13.83 248 ALA A CA 1
ATOM 1609 C C . ALA A 1 232 ? 15.761 22.436 44.817 1.00 14.82 248 ALA A C 1
ATOM 1610 O O . ALA A 1 232 ? 15.154 21.369 44.995 1.00 14.50 248 ALA A O 1
ATOM 1612 N N . LEU A 1 233 ? 16.196 22.835 43.625 1.00 12.10 249 LEU A N 1
ATOM 1613 C CA . LEU A 1 233 ? 15.935 22.064 42.408 1.00 11.41 249 LEU A CA 1
ATOM 1614 C C . LEU A 1 233 ? 17.128 21.539 41.615 1.00 11.10 249 LEU A C 1
ATOM 1615 O O . LEU A 1 233 ? 18.151 22.215 41.472 1.00 11.46 249 LEU A O 1
ATOM 1620 N N . GLY A 1 234 ? 16.963 20.320 41.096 1.00 12.41 250 GLY A N 1
ATOM 1621 C CA . GLY A 1 234 ? 17.949 19.693 40.233 1.00 12.05 250 GLY A CA 1
ATOM 1622 C C . GLY A 1 234 ? 17.222 19.432 38.907 1.00 13.15 250 GLY A C 1
ATOM 1623 O O . GLY A 1 234 ? 16.033 19.102 38.907 1.00 11.22 250 GLY A O 1
ATOM 1624 N N . LEU A 1 235 ? 17.917 19.585 37.782 1.00 12.41 251 LEU A N 1
ATOM 1625 C CA . LEU A 1 235 ? 17.304 19.393 36.470 1.00 13.78 251 LEU A CA 1
ATOM 1626 C C . LEU A 1 235 ? 18.126 18.455 35.590 1.00 13.24 251 LEU A C 1
ATOM 1627 O O . LEU A 1 235 ? 19.329 18.626 35.478 1.00 12.84 251 LEU A O 1
ATOM 1632 N N . SER A 1 236 ? 17.480 17.476 34.957 1.00 13.31 252 SER A N 1
ATOM 1633 C CA . SER A 1 236 ? 18.198 16.570 34.060 1.00 14.38 252 SER A CA 1
ATOM 1634 C C . SER A 1 236 ? 17.843 16.938 32.630 1.00 15.03 252 SER A C 1
ATOM 1635 O O . SER A 1 236 ? 16.710 17.374 32.344 1.00 15.05 252 SER A O 1
ATOM 1638 N N . HIS A 1 237 ? 18.813 16.786 31.730 1.00 14.36 253 HIS A N 1
ATOM 1639 C CA . HIS A 1 237 ? 18.601 17.101 30.326 1.00 14.33 253 HIS A CA 1
ATOM 1640 C C . HIS A 1 237 ? 19.443 16.182 29.453 1.00 15.04 253 HIS A C 1
ATOM 1641 O O . HIS A 1 237 ? 20.315 15.454 29.959 1.00 14.34 253 HIS A O 1
ATOM 1648 N N . THR A 1 238 ? 19.166 16.176 28.151 1.00 14.62 254 THR A N 1
ATOM 1649 C CA . THR A 1 238 ? 19.923 15.316 27.237 1.00 17.29 254 THR A CA 1
ATOM 1650 C C . THR A 1 238 ? 21.341 15.846 27.081 1.00 20.17 254 THR A C 1
ATOM 1651 O O . THR A 1 238 ? 21.587 17.051 27.223 1.00 17.85 254 THR A O 1
ATOM 1655 N N . TYR A 1 239 ? 22.276 14.945 26.785 1.00 22.24 255 TYR A N 1
ATOM 1656 C CA . TYR A 1 239 ? 23.678 15.335 26.669 1.00 25.90 255 TYR A CA 1
ATOM 1657 C C . TYR A 1 239 ? 24.357 14.456 25.622 1.00 28.97 255 TYR A C 1
ATOM 1658 O O . TYR A 1 239 ? 23.733 13.444 25.248 1.00 30.70 255 TYR A O 1
ATOM 1667 N N . ARG A 1 243 ? 25.304 8.289 27.708 1.00 42.96 259 ARG A N 1
ATOM 1668 C CA . ARG A 1 243 ? 24.003 7.939 28.356 1.00 42.89 259 ARG A CA 1
ATOM 1669 C C . ARG A 1 243 ? 22.916 8.966 28.032 1.00 41.84 259 ARG A C 1
ATOM 1670 O O . ARG A 1 243 ? 21.777 8.841 28.490 1.00 42.17 259 ARG A O 1
ATOM 1678 N N . ILE A 1 244 ? 23.279 9.976 27.243 1.00 40.72 260 ILE A N 1
ATOM 1679 C CA . ILE A 1 244 ? 22.345 11.029 26.835 1.00 38.53 260 ILE A CA 1
ATOM 1680 C C . ILE A 1 244 ? 21.594 11.613 28.034 1.00 36.55 260 ILE A C 1
ATOM 1681 O O . ILE A 1 244 ? 20.375 11.820 28.004 1.00 35.14 260 ILE A O 1
ATOM 1686 N N . ASN A 1 245 ? 22.331 11.873 29.104 1.00 34.59 261 ASN A N 1
ATOM 1687 C CA . ASN A 1 245 ? 21.725 12.430 30.301 1.00 32.14 261 ASN A CA 1
ATOM 1688 C C . ASN A 1 245 ? 22.763 13.186 31.120 1.00 29.14 261 ASN A C 1
ATOM 1689 O O . ASN A 1 245 ? 23.922 12.763 31.224 1.00 30.16 261 ASN A O 1
ATOM 1694 N N . HIS A 1 246 ? 22.342 14.308 31.689 1.00 22.27 262 HIS A N 1
ATOM 1695 C CA . HIS A 1 246 ? 23.225 15.130 32.501 1.00 17.74 262 HIS A CA 1
ATOM 1696 C C . HIS A 1 246 ? 22.347 15.863 33.504 1.00 15.04 262 HIS A C 1
ATOM 1697 O O . HIS A 1 246 ? 21.229 16.273 33.177 1.00 14.71 262 HIS A O 1
ATOM 1704 N N . VAL A 1 247 ? 22.849 16.044 34.722 1.00 12.75 263 VAL A N 1
ATOM 1705 C CA . VAL A 1 247 ? 22.062 16.712 35.750 1.00 10.47 263 VAL A CA 1
ATOM 1706 C C . VAL A 1 247 ? 22.750 17.984 36.244 1.00 10.57 263 VAL A C 1
ATOM 1707 O O . VAL A 1 247 ? 23.963 17.986 36.473 1.00 8.98 263 VAL A O 1
ATOM 1711 N N . ILE A 1 248 ? 21.963 19.050 36.427 1.00 10.05 264 ILE A N 1
ATOM 1712 C CA . ILE A 1 248 ? 22.479 20.335 36.905 1.00 9.30 264 ILE A CA 1
ATOM 1713 C C . ILE A 1 248 ? 21.586 20.942 37.994 1.00 9.57 264 ILE A C 1
ATOM 1714 O O . ILE A 1 248 ? 20.474 20.477 38.232 1.00 11.26 264 ILE A O 1
ATOM 1719 N N . ASN A 1 249 ? 22.093 21.964 38.675 1.00 10.73 265 ASN A N 1
ATOM 1720 C CA . ASN A 1 249 ? 21.315 22.640 39.711 1.00 10.70 265 ASN A CA 1
ATOM 1721 C C . ASN A 1 249 ? 20.586 23.819 39.104 1.00 11.41 265 ASN A C 1
ATOM 1722 O O . ASN A 1 249 ? 21.181 24.590 38.373 1.00 12.12 265 ASN A O 1
ATOM 1727 N N . LEU A 1 250 ? 19.301 23.947 39.410 1.00 12.39 266 LEU A N 1
ATOM 1728 C CA . LEU A 1 250 ? 18.501 25.052 38.892 1.00 12.34 266 LEU A CA 1
ATOM 1729 C C . LEU A 1 250 ? 18.217 25.987 40.070 1.00 12.54 266 LEU A C 1
ATOM 1730 O O . LEU A 1 250 ? 17.353 25.698 40.896 1.00 14.33 266 LEU A O 1
ATOM 1735 N N . TRP A 1 251 ? 18.952 27.097 40.145 1.00 11.76 267 TRP A N 1
ATOM 1736 C CA . TRP A 1 251 ? 18.813 28.044 41.252 1.00 11.13 267 TRP A CA 1
ATOM 1737 C C . TRP A 1 251 ? 17.740 29.125 41.102 1.00 12.07 267 TRP A C 1
ATOM 1738 O O . TRP A 1 251 ? 17.144 29.556 42.091 1.00 12.52 267 TRP A O 1
ATOM 1749 N N . GLY A 1 252 ? 17.504 29.572 39.871 1.00 12.10 268 GLY A N 1
ATOM 1750 C CA . GLY A 1 252 ? 16.506 30.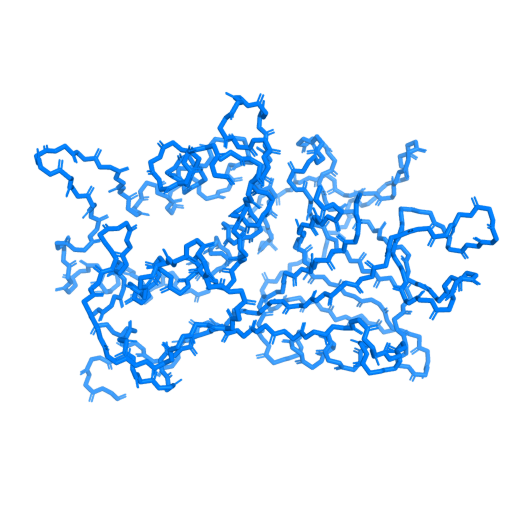600 39.648 1.00 12.69 268 GLY A CA 1
ATOM 1751 C C . GLY A 1 252 ? 15.923 30.500 38.251 1.00 12.68 268 GLY A C 1
ATOM 1752 O O . GLY A 1 252 ? 16.449 29.783 37.395 1.00 13.58 268 GLY A O 1
ATOM 1753 N N . ALA A 1 253 ? 14.844 31.235 38.013 1.00 14.30 269 ALA A N 1
ATOM 1754 C CA . ALA A 1 253 ? 14.188 31.211 36.711 1.00 15.09 269 ALA A CA 1
ATOM 1755 C C . ALA A 1 253 ? 13.457 32.512 36.398 1.00 15.28 269 ALA A C 1
ATOM 1756 O O . ALA A 1 253 ? 12.955 33.187 37.303 1.00 14.64 269 ALA A O 1
ATOM 1758 N N . ASP A 1 254 ? 13.424 32.859 35.114 1.00 17.35 270 ASP A N 1
ATOM 1759 C CA . ASP A 1 254 ? 12.724 34.058 34.627 1.00 18.06 270 ASP A CA 1
ATOM 1760 C C . ASP A 1 254 ? 11.528 33.577 33.817 1.00 18.72 270 ASP A C 1
ATOM 1761 O O . ASP A 1 254 ? 11.661 32.654 33.012 1.00 17.05 270 ASP A O 1
ATOM 1766 N N . PHE A 1 255 ? 10.371 34.204 34.018 1.00 19.01 271 PHE A N 1
ATOM 1767 C CA . PHE A 1 255 ? 9.159 33.834 33.285 1.00 18.41 271 PHE A CA 1
ATOM 1768 C C . PHE A 1 255 ? 8.639 35.042 32.514 1.00 19.12 271 PHE A C 1
ATOM 1769 O O . PHE A 1 255 ? 8.844 36.177 32.948 1.00 18.72 271 PHE A O 1
ATOM 1777 N N . ASP A 1 256 ? 7.985 34.812 31.376 1.00 18.71 272 ASP A N 1
ATOM 1778 C CA . ASP A 1 256 ? 7.446 35.924 30.600 1.00 20.46 272 ASP A CA 1
ATOM 1779 C C . ASP A 1 256 ? 6.050 36.286 31.078 1.00 22.50 272 ASP A C 1
ATOM 1780 O O . ASP A 1 256 ? 5.535 35.693 32.026 1.00 21.23 272 ASP A O 1
ATOM 1785 N N . SER A 1 257 ? 5.428 37.250 30.402 1.00 25.00 273 SER A N 1
ATOM 1786 C CA . SER A 1 257 ? 4.102 37.710 30.790 1.00 25.94 273 SER A CA 1
ATOM 1787 C C . SER A 1 257 ? 3.045 36.616 30.870 1.00 26.01 273 SER A C 1
ATOM 1788 O O . SER A 1 257 ? 2.066 36.757 31.603 1.00 27.43 273 SER A O 1
ATOM 1791 N N . ASN A 1 258 ? 3.233 35.519 30.141 1.00 24.62 274 ASN A N 1
ATOM 1792 C CA . ASN A 1 258 ? 2.255 34.439 30.180 1.00 24.91 274 ASN A CA 1
ATOM 1793 C C . ASN A 1 258 ? 2.604 33.363 31.204 1.00 24.02 274 ASN A C 1
ATOM 1794 O O . ASN A 1 258 ? 1.878 32.386 31.353 1.00 24.44 274 ASN A O 1
ATOM 1799 N N . GLY A 1 259 ? 3.710 33.545 31.914 1.00 23.27 275 GLY A N 1
ATOM 1800 C CA . GLY A 1 259 ? 4.102 32.559 32.903 1.00 21.12 275 GLY A CA 1
ATOM 1801 C C . GLY A 1 259 ? 4.999 31.473 32.333 1.00 20.85 275 GLY A C 1
ATOM 1802 O O . GLY A 1 259 ? 5.299 30.491 33.008 1.00 19.94 275 GLY A O 1
ATOM 1803 N N . ASN A 1 260 ? 5.420 31.639 31.083 1.00 20.21 276 ASN A N 1
ATOM 1804 C CA . ASN A 1 260 ? 6.287 30.651 30.449 1.00 20.11 276 ASN A CA 1
ATOM 1805 C C . ASN A 1 260 ? 7.761 30.991 30.648 1.00 18.07 276 ASN A C 1
ATOM 1806 O O . ASN A 1 260 ? 8.170 32.151 30.526 1.00 16.06 276 ASN A O 1
ATOM 1811 N N . LEU A 1 261 ? 8.553 29.970 30.955 1.00 16.69 277 LEU A N 1
ATOM 1812 C CA . LEU A 1 261 ? 9.983 30.144 31.171 1.00 16.19 277 LEU A CA 1
ATOM 1813 C C . LEU A 1 261 ? 10.691 30.789 29.990 1.00 17.00 277 LEU A C 1
ATOM 1814 O O . LEU A 1 261 ? 10.423 30.455 28.829 1.00 17.18 277 LEU A O 1
ATOM 1819 N N . LYS A 1 262 ? 11.591 31.722 30.288 1.00 15.35 278 LYS A N 1
ATOM 1820 C CA . LYS A 1 262 ? 12.383 32.385 29.262 1.00 16.45 278 LYS A CA 1
ATOM 1821 C C . LYS A 1 262 ? 13.840 32.032 29.499 1.00 16.12 278 LYS A C 1
ATOM 1822 O O . LYS A 1 262 ? 14.657 32.020 28.562 1.00 13.62 278 LYS A O 1
ATOM 1828 N N . ALA A 1 263 ? 14.163 31.766 30.763 1.00 14.61 279 ALA A N 1
ATOM 1829 C CA . ALA A 1 263 ? 15.535 31.440 31.133 1.00 16.27 279 ALA A CA 1
ATOM 1830 C C . ALA A 1 263 ? 15.650 30.823 32.515 1.00 15.57 279 ALA A C 1
ATOM 1831 O O . ALA A 1 263 ? 14.774 30.996 33.366 1.00 17.74 279 ALA A O 1
ATOM 1833 N N . ILE A 1 264 ? 16.743 30.098 32.731 1.00 16.13 280 ILE A N 1
ATOM 1834 C CA . ILE A 1 264 ? 17.017 29.510 34.038 1.00 15.07 280 ILE A CA 1
ATOM 1835 C C . ILE A 1 264 ? 18.481 29.796 34.380 1.00 14.73 280 ILE A C 1
ATOM 1836 O O . ILE A 1 264 ? 19.311 30.020 33.492 1.00 16.96 280 ILE A O 1
ATOM 1841 N N . TYR A 1 265 ? 18.773 29.851 35.671 1.00 13.99 281 TYR A N 1
ATOM 1842 C CA . TYR A 1 265 ? 20.123 30.101 36.165 1.00 13.72 281 TYR A CA 1
ATOM 1843 C C . TYR A 1 265 ? 20.540 28.826 36.875 1.00 13.76 281 TYR A C 1
ATOM 1844 O O . TYR A 1 265 ? 19.841 28.350 37.773 1.00 11.86 281 TYR A O 1
ATOM 1853 N N . VAL A 1 266 ? 21.687 28.291 36.462 1.00 12.81 282 VAL A N 1
ATOM 1854 C CA . VAL A 1 266 ? 22.162 27.000 36.948 1.00 12.85 282 VAL A CA 1
ATOM 1855 C C . VAL A 1 266 ? 23.653 26.918 37.249 1.00 10.88 282 VAL A C 1
ATOM 1856 O O . VAL A 1 266 ? 24.417 27.818 36.891 1.00 12.16 282 VAL A O 1
ATOM 1860 N N . THR A 1 267 ? 24.057 25.861 37.956 1.00 11.12 283 THR A N 1
ATOM 1861 C CA . THR A 1 267 ? 25.484 25.591 38.128 1.00 11.11 283 THR A CA 1
ATOM 1862 C C . THR A 1 267 ? 25.576 24.182 37.546 1.00 12.73 283 THR A C 1
ATOM 1863 O O . THR A 1 267 ? 24.647 23.393 37.671 1.00 12.13 283 THR A O 1
ATOM 1867 N N . ASP A 1 268 ? 26.702 23.874 36.919 1.00 12.65 284 ASP A N 1
ATOM 1868 C CA . ASP A 1 268 ? 26.883 22.607 36.221 1.00 11.92 284 ASP A CA 1
ATOM 1869 C C . ASP A 1 268 ? 28.235 22.052 36.663 1.00 12.33 284 ASP A C 1
ATOM 1870 O O . ASP A 1 268 ? 29.255 22.746 36.571 1.00 12.06 284 ASP A O 1
ATOM 1875 N N . SER A 1 269 ? 28.241 20.815 37.152 1.00 10.05 285 SER A N 1
ATOM 1876 C CA . SER A 1 269 ? 29.468 20.214 37.641 1.00 11.65 285 SER A CA 1
ATOM 1877 C C . SER A 1 269 ? 30.532 19.990 36.571 1.00 12.18 285 SER A C 1
ATOM 1878 O O . SER A 1 269 ? 31.701 19.831 36.896 1.00 11.50 285 SER A O 1
ATOM 1881 N N . ASP A 1 270 ? 30.135 20.007 35.298 1.00 12.97 286 ASP A N 1
ATOM 1882 C CA . ASP A 1 270 ? 31.101 19.846 34.208 1.00 14.71 286 ASP A CA 1
ATOM 1883 C C . ASP A 1 270 ? 31.825 21.165 33.882 1.00 14.05 286 ASP A C 1
ATOM 1884 O O . ASP A 1 270 ? 32.922 21.160 33.314 1.00 14.46 286 ASP A O 1
ATOM 1889 N N . SER A 1 271 ? 31.212 22.292 34.221 1.00 13.42 287 SER A N 1
ATOM 1890 C CA . SER A 1 271 ? 31.814 23.584 33.909 1.00 16.22 287 SER A CA 1
ATOM 1891 C C . SER A 1 271 ? 33.042 23.915 34.744 1.00 17.23 287 SER A C 1
ATOM 1892 O O . SER A 1 271 ? 33.142 23.494 35.897 1.00 16.08 287 SER A O 1
ATOM 1895 N N . ASN A 1 272 ? 33.969 24.679 34.165 1.00 17.37 288 ASN A N 1
ATOM 1896 C CA . ASN A 1 272 ? 35.170 25.086 34.903 1.00 18.46 288 ASN A CA 1
ATOM 1897 C C . ASN A 1 272 ? 34.742 25.866 36.123 1.00 18.62 288 ASN A C 1
ATOM 1898 O O . ASN A 1 272 ? 33.757 26.606 36.080 1.00 18.54 288 ASN A O 1
ATOM 1903 N N . ALA A 1 273 ? 35.507 25.725 37.199 1.00 18.03 289 ALA A N 1
ATOM 1904 C CA . ALA A 1 273 ? 35.211 26.409 38.446 1.00 17.04 289 ALA A CA 1
ATOM 1905 C C . ALA A 1 273 ? 35.135 27.917 38.243 1.00 15.94 289 ALA A C 1
ATOM 1906 O O . ALA A 1 273 ? 34.465 28.612 38.995 1.00 16.13 289 ALA A O 1
ATOM 1908 N N . SER A 1 274 ? 35.810 28.417 37.213 1.00 14.93 290 SER A N 1
ATOM 1909 C CA . SER A 1 274 ? 35.837 29.853 36.940 1.00 17.00 290 SER A CA 1
ATOM 1910 C C . SER A 1 274 ? 34.527 30.388 36.343 1.00 17.07 290 SER A C 1
ATOM 1911 O O . SER A 1 274 ? 34.291 31.600 36.333 1.00 17.48 290 SER A O 1
ATOM 1914 N N . ILE A 1 275 ? 33.669 29.493 35.863 1.00 16.07 291 ILE A N 1
ATOM 1915 C CA . ILE A 1 275 ? 32.400 29.907 35.258 1.00 17.55 291 ILE A CA 1
ATOM 1916 C C . ILE A 1 275 ? 31.323 30.344 36.258 1.00 17.23 291 ILE A C 1
ATOM 1917 O O . ILE A 1 275 ? 30.801 31.458 36.178 1.00 16.92 291 ILE A O 1
ATOM 1922 N N . GLY A 1 276 ? 30.988 29.473 37.203 1.00 16.10 292 GLY A N 1
ATOM 1923 C CA . GLY A 1 276 ? 29.974 29.825 38.182 1.00 15.44 292 GLY A CA 1
ATOM 1924 C C . GLY A 1 276 ? 28.554 29.654 37.674 1.00 16.34 292 GLY A C 1
ATOM 1925 O O . GLY A 1 276 ? 28.257 28.717 36.934 1.00 16.91 292 GLY A O 1
ATOM 1926 N N . MET A 1 277 ? 27.671 30.563 38.075 1.00 14.07 293 MET A N 1
ATOM 1927 C CA . MET A 1 277 ? 26.273 30.511 37.670 1.00 14.56 293 MET A CA 1
ATOM 1928 C C . MET A 1 277 ? 26.107 30.822 36.191 1.00 15.52 293 MET A C 1
ATOM 1929 O O . MET A 1 277 ? 26.634 31.818 35.701 1.00 15.88 293 MET A O 1
ATOM 1934 N N . LYS A 1 278 ? 25.378 29.970 35.477 1.00 15.68 294 LYS A N 1
ATOM 1935 C CA . LYS A 1 278 ? 25.173 30.185 34.047 1.00 15.61 294 LYS A CA 1
ATOM 1936 C C . LYS A 1 278 ? 23.726 30.482 33.724 1.00 15.92 294 LYS A C 1
ATOM 1937 O O . LYS A 1 278 ? 22.807 29.902 34.318 1.00 13.75 294 LYS A O 1
ATOM 1943 N N . LYS A 1 279 ? 23.521 31.392 32.780 1.00 15.67 295 LYS A N 1
ATOM 1944 C CA . LYS A 1 279 ? 22.170 31.703 32.355 1.00 15.36 295 LYS A CA 1
ATOM 1945 C C . LYS A 1 279 ? 21.927 30.852 31.112 1.00 15.55 295 LYS A C 1
ATOM 1946 O O . LYS A 1 279 ? 22.739 30.846 30.175 1.00 15.18 295 LYS A O 1
ATOM 1952 N N . TYR A 1 280 ? 20.829 30.105 31.123 1.00 15.76 296 TYR A N 1
ATOM 1953 C CA . TYR A 1 280 ? 20.454 29.272 29.987 1.00 17.07 296 TYR A CA 1
ATOM 1954 C C . TYR A 1 280 ? 19.127 29.774 29.435 1.00 17.62 296 TYR A C 1
ATOM 1955 O O . TYR A 1 280 ? 18.213 30.091 30.209 1.00 19.94 296 TYR A O 1
ATOM 1964 N N . PHE A 1 281 ? 19.016 29.828 28.110 1.00 16.61 297 PHE A N 1
ATOM 1965 C CA . PHE A 1 281 ? 17.761 30.223 27.483 1.00 16.64 297 PHE A CA 1
ATOM 1966 C C . PHE A 1 281 ? 16.888 28.970 27.508 1.00 17.01 297 PHE A C 1
ATOM 1967 O O . PHE A 1 281 ? 17.404 27.845 27.506 1.00 18.85 297 PHE A O 1
ATOM 1975 N N . VAL A 1 282 ? 15.574 29.165 27.532 1.00 16.42 298 VAL A N 1
ATOM 1976 C CA . VAL A 1 282 ? 14.612 28.067 27.540 1.00 14.54 298 VAL A CA 1
ATOM 1977 C C . VAL A 1 282 ? 13.682 28.310 26.349 1.00 14.89 298 VAL A C 1
ATOM 1978 O O . VAL A 1 282 ? 13.210 29.425 26.153 1.00 15.44 298 VAL A O 1
ATOM 1982 N N . GLY A 1 283 ? 13.422 27.282 25.558 1.00 15.01 299 GLY A N 1
ATOM 1983 C CA . GLY A 1 283 ? 12.524 27.464 24.431 1.00 16.81 299 GLY A CA 1
ATOM 1984 C C . GLY A 1 283 ? 12.176 26.149 23.772 1.00 16.65 299 GLY A C 1
ATOM 1985 O O . GLY A 1 283 ? 12.917 25.181 23.906 1.00 17.39 299 GLY A O 1
ATOM 1986 N N . VAL A 1 284 ? 11.042 26.096 23.080 1.00 16.73 300 VAL A N 1
ATOM 1987 C CA . VAL A 1 284 ? 10.657 24.877 22.378 1.00 14.82 300 VAL A CA 1
ATOM 1988 C C . VAL A 1 284 ? 11.515 24.838 21.107 1.00 16.50 300 VAL A C 1
ATOM 1989 O O . VAL A 1 284 ? 11.570 25.817 20.363 1.00 14.51 300 VAL A O 1
ATOM 1993 N N . ASN A 1 285 ? 12.210 23.730 20.866 1.00 18.01 301 ASN A N 1
ATOM 1994 C CA . ASN A 1 285 ? 13.066 23.660 19.690 1.00 19.76 301 ASN A CA 1
ATOM 1995 C C . ASN A 1 285 ? 12.352 23.087 18.472 1.00 21.11 301 ASN A C 1
ATOM 1996 O O . ASN A 1 285 ? 11.170 22.728 18.540 1.00 20.36 301 ASN A O 1
ATOM 2001 N N . SER A 1 286 ? 13.082 23.003 17.362 1.00 21.90 302 SER A N 1
ATOM 2002 C CA . SER A 1 286 ? 12.531 22.498 16.104 1.00 23.88 302 SER A CA 1
ATOM 2003 C C . SER A 1 286 ? 12.001 21.071 16.179 1.00 24.44 302 SER A C 1
ATOM 2004 O O . SER A 1 286 ? 11.257 20.641 15.295 1.00 26.95 302 SER A O 1
ATOM 2007 N N . ALA A 1 287 ? 12.374 20.333 17.219 1.00 24.44 303 ALA A N 1
ATOM 2008 C CA . ALA A 1 287 ? 11.893 18.963 17.375 1.00 22.41 303 ALA A CA 1
ATOM 2009 C C . ALA A 1 287 ? 10.653 18.953 18.264 1.00 21.10 303 ALA A C 1
ATOM 2010 O O . ALA A 1 287 ? 10.146 17.893 18.631 1.00 22.62 303 ALA A O 1
ATOM 2012 N N . GLY A 1 288 ? 10.169 20.137 18.609 1.00 18.37 304 GLY A N 1
ATOM 2013 C CA . GLY A 1 288 ? 8.989 20.231 19.454 1.00 17.77 304 GLY A CA 1
ATOM 2014 C C . GLY A 1 288 ? 9.241 19.910 20.926 1.00 16.42 304 GLY A C 1
ATOM 2015 O O . GLY A 1 288 ? 8.312 19.564 21.651 1.00 15.87 304 GLY A O 1
ATOM 2016 N N . LYS A 1 289 ? 10.489 20.035 21.371 1.00 15.16 305 LYS A N 1
ATOM 2017 C CA . LYS A 1 289 ? 10.845 19.741 22.763 1.00 15.34 305 LYS A CA 1
ATOM 2018 C C . LYS A 1 289 ? 11.274 20.988 23.530 1.00 14.97 305 LYS A C 1
ATOM 2019 O O . LYS A 1 289 ? 11.958 21.844 22.977 1.00 13.19 305 LYS A O 1
ATOM 2025 N N . VAL A 1 290 ? 10.892 21.082 24.805 1.00 14.68 306 VAL A N 1
ATOM 2026 C CA . VAL A 1 290 ? 11.313 22.215 25.632 1.00 13.66 306 VAL A CA 1
ATOM 2027 C C . VAL A 1 290 ? 12.802 21.950 25.849 1.00 15.56 306 VAL A C 1
ATOM 2028 O O . VAL A 1 290 ? 13.181 20.895 26.364 1.00 13.35 306 VAL A O 1
ATOM 2032 N N . ALA A 1 291 ? 13.635 22.906 25.454 1.00 15.39 307 ALA A N 1
ATOM 2033 C CA . ALA A 1 291 ? 15.080 22.752 25.555 1.00 16.28 307 ALA A CA 1
ATOM 2034 C C . ALA A 1 291 ? 15.778 23.933 26.210 1.00 15.62 307 ALA A C 1
ATOM 2035 O O . ALA A 1 291 ? 15.224 25.032 26.286 1.00 16.64 307 ALA A O 1
ATOM 2037 N N . ILE A 1 292 ? 17.007 23.703 26.667 1.00 14.21 308 ILE A N 1
ATOM 2038 C CA . ILE A 1 292 ? 17.803 24.750 27.303 1.00 12.67 308 ILE A CA 1
ATOM 2039 C C . ILE A 1 292 ? 19.160 24.816 26.622 1.00 14.02 308 ILE A C 1
ATOM 2040 O O . ILE A 1 292 ? 19.660 23.803 26.123 1.00 15.61 308 ILE A O 1
ATOM 2045 N N . SER A 1 293 ? 19.756 26.005 26.610 1.00 14.97 309 SER A N 1
ATOM 2046 C CA . SER A 1 293 ? 21.046 26.209 25.967 1.00 16.02 309 SER A CA 1
ATOM 2047 C C . SER A 1 293 ? 21.668 27.528 26.417 1.00 15.02 309 SER A C 1
ATOM 2048 O O . SER A 1 293 ? 20.962 28.457 26.806 1.00 14.39 309 SER A O 1
ATOM 2051 N N . ALA A 1 294 ? 22.992 27.604 26.349 1.00 14.68 310 ALA A N 1
ATOM 2052 C CA . ALA A 1 294 ? 23.713 28.813 26.743 1.00 17.10 310 ALA A CA 1
ATOM 2053 C C . ALA A 1 294 ? 23.442 29.958 25.762 1.00 17.98 310 ALA A C 1
ATOM 2054 O O . ALA A 1 294 ? 23.763 31.115 26.049 1.00 16.29 310 ALA A O 1
ATOM 2056 N N . LYS A 1 295 ? 22.874 29.622 24.600 1.00 17.77 311 LYS A N 1
ATOM 2057 C CA . LYS A 1 295 ? 22.521 30.612 23.579 1.00 20.76 311 LYS A CA 1
ATOM 2058 C C . LYS A 1 295 ? 21.049 30.440 23.207 1.00 20.25 311 LYS A C 1
ATOM 2059 O O . LYS A 1 295 ? 20.450 29.394 23.442 1.00 18.26 311 LYS A O 1
ATOM 2065 N N . GLU A 1 296 ? 20.474 31.470 22.606 1.00 21.94 312 GLU A N 1
ATOM 2066 C CA . GLU A 1 296 ? 19.074 31.429 22.209 1.00 22.52 312 GLU A CA 1
ATOM 2067 C C . GLU A 1 296 ? 18.701 30.151 21.439 1.00 20.10 312 GLU A C 1
ATOM 2068 O O . GLU A 1 296 ? 19.469 29.649 20.611 1.00 19.65 312 GLU A O 1
ATOM 2074 N N . ILE A 1 297 ? 17.522 29.617 21.726 1.00 19.64 313 ILE A N 1
ATOM 2075 C CA . ILE A 1 297 ? 17.037 28.421 21.040 1.00 19.42 313 ILE A CA 1
ATOM 2076 C C . ILE A 1 297 ? 16.511 28.824 19.665 1.00 21.18 313 ILE A C 1
ATOM 2077 O O . ILE A 1 297 ? 15.633 29.673 19.560 1.00 20.49 313 ILE A O 1
ATOM 2082 N N . LYS A 1 298 ? 17.065 28.241 18.611 1.00 24.13 314 LYS A N 1
ATOM 2083 C CA . LYS A 1 298 ? 16.599 28.543 17.262 1.00 27.51 314 LYS A CA 1
ATOM 2084 C C . LYS A 1 298 ? 16.902 27.391 16.319 1.00 28.16 314 LYS A C 1
ATOM 2085 O O . LYS A 1 298 ? 17.469 26.375 16.731 1.00 27.05 314 LYS A O 1
ATOM 2091 N N . GLU A 1 299 ? 16.523 27.546 15.054 1.00 30.51 315 GLU A N 1
ATOM 2092 C CA . GLU A 1 299 ? 16.742 26.503 14.062 1.00 32.57 315 GLU A CA 1
ATOM 2093 C C . GLU A 1 299 ? 18.153 25.914 14.113 1.00 32.56 315 GLU A C 1
ATOM 2094 O O . GLU A 1 299 ? 18.322 24.698 14.156 1.00 32.04 315 GLU A O 1
ATOM 2100 N N . ASP A 1 300 ? 19.161 26.782 14.133 1.00 33.04 316 ASP A N 1
ATOM 2101 C CA . ASP A 1 300 ? 20.562 26.359 14.151 1.00 34.06 316 ASP A CA 1
ATOM 2102 C C . ASP A 1 300 ? 21.125 26.022 15.537 1.00 31.63 316 ASP A C 1
ATOM 2103 O O . ASP A 1 300 ? 22.309 25.710 15.669 1.00 32.02 316 ASP A O 1
ATOM 2108 N N . ASN A 1 301 ? 20.290 26.101 16.566 1.00 28.47 317 ASN A N 1
ATOM 2109 C CA . ASN A 1 301 ? 20.723 25.803 17.933 1.00 25.78 317 ASN A CA 1
ATOM 2110 C C . ASN A 1 301 ? 19.518 25.201 18.645 1.00 24.63 317 ASN A C 1
ATOM 2111 O O . ASN A 1 301 ? 18.713 25.927 19.239 1.00 23.42 317 ASN A O 1
ATOM 2116 N N . ILE A 1 302 ? 19.384 23.883 18.561 1.00 22.53 318 ILE A N 1
ATOM 2117 C CA . ILE A 1 302 ? 18.242 23.220 19.169 1.00 23.81 318 ILE A CA 1
ATOM 2118 C C . ILE A 1 302 ? 18.379 22.977 20.668 1.00 21.82 318 ILE A C 1
ATOM 2119 O O . ILE A 1 302 ? 17.401 22.633 21.329 1.00 21.44 318 ILE A O 1
ATOM 2124 N N . GLY A 1 303 ? 19.585 23.155 21.201 1.00 19.81 319 GLY A N 1
ATOM 2125 C CA . GLY A 1 303 ? 19.781 22.980 22.629 1.00 18.41 319 GLY A CA 1
ATOM 2126 C C . GLY A 1 303 ? 19.559 21.576 23.152 1.00 18.94 319 GLY A C 1
ATOM 2127 O O . GLY A 1 303 ? 19.556 20.598 22.390 1.00 19.44 319 GLY A O 1
ATOM 2128 N N . ALA A 1 304 ? 19.356 21.472 24.462 1.00 17.24 320 ALA A N 1
ATOM 2129 C CA . ALA A 1 304 ? 19.154 20.175 25.108 1.00 16.73 320 ALA A CA 1
ATOM 2130 C C . ALA A 1 304 ? 17.772 19.995 25.707 1.00 15.77 320 ALA A C 1
ATOM 2131 O O . ALA A 1 304 ? 17.337 20.802 26.530 1.00 14.27 320 ALA A O 1
ATOM 2133 N N . GLN A 1 305 ? 17.096 18.913 25.322 1.00 14.01 321 GLN A N 1
ATOM 2134 C CA . GLN A 1 305 ? 15.764 18.635 25.847 1.00 15.72 321 GLN A CA 1
ATOM 2135 C C . GLN A 1 305 ? 15.807 18.423 27.357 1.00 14.48 321 GLN A C 1
ATOM 2136 O O . GLN A 1 305 ? 16.655 17.676 27.862 1.00 13.20 321 GLN A O 1
ATOM 2142 N N . VAL A 1 306 ? 14.899 19.069 28.086 1.00 13.32 322 VAL A N 1
ATOM 2143 C CA . VAL A 1 306 ? 14.869 18.872 29.533 1.00 13.27 322 VAL A CA 1
ATOM 2144 C C . VAL A 1 306 ? 14.101 17.570 29.767 1.00 14.62 322 VAL A C 1
ATOM 2145 O O . VAL A 1 306 ? 13.076 17.322 29.128 1.00 15.57 322 VAL A O 1
ATOM 2149 N N . LEU A 1 307 ? 14.594 16.744 30.684 1.00 13.13 323 LEU A N 1
ATOM 2150 C CA . LEU A 1 307 ? 14.003 15.438 30.943 1.00 13.29 323 LEU A CA 1
ATOM 2151 C C . LEU A 1 307 ? 13.275 15.276 32.266 1.00 13.56 323 LEU A C 1
ATOM 2152 O O . LEU A 1 307 ? 12.243 14.607 32.341 1.00 13.71 323 LEU A O 1
ATOM 2157 N N . GLY A 1 308 ? 13.803 15.880 33.322 1.00 14.33 324 GLY A N 1
ATOM 2158 C CA . GLY A 1 308 ? 13.163 15.722 34.612 1.00 15.51 324 GLY A CA 1
ATOM 2159 C C . GLY A 1 308 ? 13.611 16.727 35.646 1.00 14.46 324 GLY A C 1
ATOM 2160 O O . GLY A 1 308 ? 14.539 17.504 35.422 1.00 13.61 324 GLY A O 1
ATOM 2161 N N . LEU A 1 309 ? 12.931 16.710 36.783 1.00 15.05 325 LEU A N 1
ATOM 2162 C CA . LEU A 1 309 ? 13.233 17.629 37.864 1.00 13.83 325 LEU A CA 1
ATOM 2163 C C . LEU A 1 309 ? 13.305 16.845 39.166 1.00 14.33 325 LEU A C 1
ATOM 2164 O O . LEU A 1 309 ? 12.553 15.877 39.370 1.00 14.81 325 LEU A O 1
ATOM 2169 N N . PHE A 1 310 ? 14.199 17.286 40.046 1.00 12.75 326 PHE A N 1
ATOM 2170 C CA . PHE A 1 310 ? 14.400 16.674 41.348 1.00 12.78 326 PHE A CA 1
ATOM 2171 C C . PHE A 1 310 ? 14.301 17.792 42.376 1.00 12.84 326 PHE A C 1
ATOM 2172 O O . PHE A 1 310 ? 14.798 18.890 42.142 1.00 14.39 326 PHE A O 1
ATOM 2180 N N . THR A 1 311 ? 13.653 17.539 43.509 1.00 12.72 327 THR A N 1
ATOM 2181 C CA . THR A 1 311 ? 13.525 18.597 44.514 1.00 12.95 327 THR A CA 1
ATOM 2182 C C . THR A 1 311 ? 13.972 18.124 45.888 1.00 12.59 327 THR A C 1
ATOM 2183 O O . THR A 1 311 ? 14.027 16.924 46.156 1.00 12.27 327 THR A O 1
ATOM 2187 N N . LEU A 1 312 ? 14.284 19.089 46.748 1.00 12.45 328 LEU A N 1
ATOM 2188 C CA . LEU A 1 312 ? 14.677 18.823 48.124 1.00 12.96 328 LEU A CA 1
ATOM 2189 C C . LEU A 1 312 ? 14.029 19.891 48.998 1.00 13.59 328 LEU A C 1
ATOM 2190 O O . LEU A 1 312 ? 14.220 21.085 48.761 1.00 12.82 328 LEU A O 1
ATOM 2195 N N . SER A 1 313 ? 13.252 19.472 49.992 1.00 13.57 329 SER A N 1
ATOM 2196 C CA . SER A 1 313 ? 12.641 20.441 50.887 1.00 15.64 329 SER A CA 1
ATOM 2197 C C . SER A 1 313 ? 13.521 20.522 52.140 1.00 15.14 329 SER A C 1
ATOM 2198 O O . SER A 1 313 ? 14.334 19.632 52.386 1.00 14.99 329 SER A O 1
ATOM 2201 N N . THR A 1 314 ? 13.371 21.585 52.924 1.00 13.40 330 THR A N 1
ATOM 2202 C CA . THR A 1 314 ? 14.195 21.757 54.114 1.00 16.40 330 THR A CA 1
ATOM 2203 C C . THR A 1 314 ? 13.887 20.805 55.270 1.00 16.26 330 THR A C 1
ATOM 2204 O O . THR A 1 314 ? 14.790 20.439 56.023 1.00 17.49 330 THR A O 1
ATOM 2208 N N . GLY A 1 315 ? 12.627 20.390 55.403 1.00 15.63 331 GLY A N 1
ATOM 2209 C CA . GLY A 1 315 ? 12.251 19.540 56.522 1.00 14.48 331 GLY A CA 1
ATOM 2210 C C . GLY A 1 315 ? 12.420 20.334 57.808 1.00 14.24 331 GLY A C 1
ATOM 2211 O O . GLY A 1 315 ? 12.523 19.778 58.906 1.00 12.76 331 GLY A O 1
ATOM 2212 N N . GLN A 1 316 ? 12.420 21.656 57.675 1.00 15.03 332 GLN A N 1
ATOM 2213 C CA . GLN A 1 316 ? 12.623 22.530 58.822 1.00 18.21 332 GLN A CA 1
ATOM 2214 C C . GLN A 1 316 ? 11.656 22.343 60.000 1.00 16.58 332 GLN A C 1
ATOM 2215 O O . GLN A 1 316 ? 12.015 22.613 61.139 1.00 16.76 332 GLN A O 1
ATOM 2221 N N . ASP A 1 317 ? 10.448 21.867 59.744 1.00 18.20 333 ASP A N 1
ATOM 2222 C CA . ASP A 1 317 ? 9.496 21.679 60.837 1.00 21.44 333 ASP A CA 1
ATOM 2223 C C . ASP A 1 317 ? 9.406 20.230 61.320 1.00 23.54 333 ASP A C 1
ATOM 2224 O O . ASP A 1 317 ? 8.481 19.874 62.065 1.00 23.80 333 ASP A O 1
ATOM 2229 N N . SER A 1 318 ? 10.374 19.407 60.927 1.00 22.36 334 SER A N 1
ATOM 2230 C CA . SER A 1 318 ? 10.353 17.993 61.291 1.00 22.35 334 SER A CA 1
ATOM 2231 C C . SER A 1 318 ? 11.434 17.513 62.262 1.00 22.33 334 SER A C 1
ATOM 2232 O O . SER A 1 318 ? 11.504 16.317 62.551 1.00 25.71 334 SER A O 1
ATOM 2235 N N . TRP A 1 319 ? 12.253 18.422 62.776 1.00 21.83 335 TRP A N 1
ATOM 2236 C CA . TRP A 1 319 ? 13.358 18.054 63.665 1.00 20.53 335 TRP A CA 1
ATOM 2237 C C . TRP A 1 319 ? 13.080 17.753 65.139 1.00 22.91 335 TRP A C 1
ATOM 2238 O O . TRP A 1 319 ? 13.864 17.050 65.781 1.00 21.97 335 TRP A O 1
ATOM 2249 N N . ASN A 1 320 ? 11.992 18.280 65.690 1.00 24.18 336 ASN A N 1
ATOM 2250 C CA . ASN A 1 320 ? 11.693 18.059 67.107 1.00 26.53 336 ASN A CA 1
ATOM 2251 C C . ASN A 1 320 ? 11.418 16.585 67.429 1.00 27.90 336 ASN A C 1
ATOM 2252 O O . ASN A 1 320 ? 10.477 15.985 66.908 1.00 28.17 336 ASN A O 1
ATOM 2257 N N . GLN A 1 321 ? 12.240 16.019 68.312 1.00 30.31 337 GLN A N 1
ATOM 2258 C CA . GLN A 1 321 ? 12.128 14.619 68.711 1.00 31.03 337 GLN A CA 1
ATOM 2259 C C . GLN A 1 321 ? 10.882 14.316 69.543 1.00 32.25 337 GLN A C 1
ATOM 2260 O O . GLN A 1 321 ? 10.511 13.156 69.732 1.00 31.32 337 GLN A O 1
ATOM 2266 N N . THR A 1 322 ? 10.239 15.354 70.026 1.00 31.99 338 THR A N 1
ATOM 2267 C CA . THR A 1 322 ? 9.004 15.185 70.785 1.00 33.97 338 THR A CA 1
ATOM 2268 C C . THR A 1 322 ? 7.802 15.149 69.717 1.00 33.28 338 THR A C 1
ATOM 2269 O O . THR A 1 322 ? 6.700 14.714 70.040 1.00 32.62 338 THR A O 1
ATOM 2273 N N . ASN A 1 323 ? 8.085 15.602 68.420 1.00 32.95 339 ASN A N 1
ATOM 2274 C CA . ASN A 1 323 ? 7.239 15.736 67.201 1.00 34.06 339 ASN A CA 1
ATOM 2275 C C . ASN A 1 323 ? 6.404 17.021 67.282 1.00 34.26 339 ASN A C 1
ATOM 2276 O O . ASN A 1 323 ? 6.682 17.988 66.584 1.00 31.10 339 ASN A O 1
#

Solvent-accessible surface area: 13003 Å² total; per-residue (Å²): 122,64,27,48,2,81,55,10,73,64,21,110,60,47,68,120,19,158,106,13,67,17,0,50,38,72,36,111,60,10,3,4,4,2,6,13,68,105,71,36,54,0,47,83,1,8,4,0,0,1,0,0,1,1,0,0,0,0,4,50,43,0,146,103,52,3,132,90,2,9,124,55,44,90,117,36,39,86,17,91,71,153,72,110,88,38,10,12,0,95,72,0,43,113,16,34,36,81,39,90,88,2,67,0,4,75,5,0,14,54,101,5,0,48,93,28,148,108,74,21,12,71,0,4,15,0,1,3,0,0,0,2,0,10,166,18,53,74,115,47,153,22,86,18,68,50,128,151,43,65,82,5,84,46,4,0,3,0,22,48,13,0,53,50,28,55,119,77,28,35,12,12,40,55,59,91,4,125,174,93,83,38,134,82,4,0,68,35,4,65,102,4,4,99,89,14,44,0,3,0,2,4,6,32,143,206,122,47,6,2,1,3,0,3,0,0,28,6,45,121,122,16,33,4,113,4,1,18,0,1,6,6,37,19,104,25,80,34,1,0,17,54,22,77,12,14,81,14,76,68,56,86,10,0,5,12,27,113,97,23,99,146,123,25,85,31,21,34,6,28,5,0,10,4,0,29,9,10,85,135,29,10,74,122,126,148

Organism: Streptococcus pyogenes (NCBI:txid1314)

Nearest PDB structures (foldseek):
  1y08-assembly1_A  TM=1.004E+00  e=4.272E-66  Streptococcus pyogenes
  2au1-assembly1_A  TM=1.000E+00  e=1.937E-60  Streptococcus pyogenes MGAS5005
  2avw-assembly1_B  TM=9.962E-01  e=9.878E-58  Streptococcus pyogenes MGAS5005
  8a47-assembly1_C  TM=9.878E-01  e=7.520E-50  Streptococcus pyogenes serotype M59
  9arc-assembly1_A  TM=7.027E-01  e=1.797E-13  Treponema denticola